Protein AF-A0A0C4FB88-F1 (afdb_monomer_lite)

Sequence (366 aa):
MEEELGPQARQLFNELREEIAALRNNQGHGQVPFIPNHAPRTRQERIMENFVRNPIQVHKQLNPRNPILAYEGTNFPIWEAAIDRTICHVLVRQTPFTDKLDNFDTLAVDEASTITSLIRNTVVDNLGDILDASKLTSPKEVFKLLQTKCSRSDRRRKIELLDELVELIKDESPSTDATLSVWAKLKSELAQLKITWDEALGILLQSHFKPPVGVEPMTFEFTISQQLNEREAPPFDDVSTTIQYAANKLRNKSGAAPPVLTASSVDPMAMELDRIQAMQSRGRYVPPQRRQIQPPCPQPNLSIDKATHFKGKGQSEALVSKYGNHCIYCGVNGHWYSDCIHFWKDVANKRIDPPDADFESKDSKY

Radius of gyration: 41.46 Å; chains: 1; bounding box: 128×107×97 Å

Structure (mmCIF, N/CA/C/O backbone):
data_AF-A0A0C4FB88-F1
#
_entry.id   AF-A0A0C4FB88-F1
#
loop_
_atom_site.group_PDB
_atom_site.id
_atom_site.type_symbol
_atom_site.label_atom_id
_atom_site.label_alt_id
_atom_site.label_comp_id
_atom_site.label_asym_id
_atom_site.label_entity_id
_atom_site.label_seq_id
_atom_site.pdbx_PDB_ins_code
_atom_site.Cartn_x
_atom_site.Cartn_y
_atom_site.Cartn_z
_atom_site.occupancy
_atom_site.B_iso_or_equiv
_atom_site.auth_seq_id
_atom_site.auth_comp_id
_atom_site.auth_asym_id
_atom_site.auth_atom_id
_atom_site.pdbx_PDB_model_num
ATOM 1 N N . MET A 1 1 ? 81.851 -38.291 -48.968 1.00 38.81 1 MET A N 1
ATOM 2 C CA . MET A 1 1 ? 81.344 -38.604 -50.317 1.00 38.81 1 MET A CA 1
ATOM 3 C C . MET A 1 1 ? 80.047 -37.834 -50.451 1.00 38.81 1 MET A C 1
ATOM 5 O O . MET A 1 1 ? 79.018 -38.292 -49.979 1.00 38.81 1 MET A O 1
ATOM 9 N N . GLU A 1 2 ? 80.151 -36.589 -50.910 1.00 48.22 2 GLU A N 1
ATOM 10 C CA . GLU A 1 2 ? 78.994 -35.773 -51.278 1.00 48.22 2 GLU A CA 1
ATOM 11 C C . GLU A 1 2 ? 78.500 -36.313 -52.619 1.00 48.22 2 GLU A C 1
ATOM 13 O O . GLU A 1 2 ? 79.079 -36.021 -53.662 1.00 48.22 2 GLU A O 1
ATOM 18 N N . GLU A 1 3 ? 77.508 -37.199 -52.578 1.00 53.03 3 GLU A N 1
ATOM 19 C CA . GLU A 1 3 ? 76.838 -37.672 -53.786 1.00 53.03 3 GLU A CA 1
ATOM 20 C C . GLU A 1 3 ? 75.962 -36.544 -54.334 1.00 53.03 3 GLU A C 1
ATOM 22 O O . GLU A 1 3 ? 75.074 -36.014 -53.659 1.00 53.03 3 GLU A O 1
ATOM 27 N N . GLU A 1 4 ? 76.277 -36.146 -55.563 1.00 55.75 4 GLU A N 1
ATOM 28 C CA . GLU A 1 4 ? 75.582 -35.137 -56.343 1.00 55.75 4 GLU A CA 1
ATOM 29 C C . GLU A 1 4 ? 74.085 -35.458 -56.429 1.00 55.75 4 GLU A C 1
ATOM 31 O O . GLU A 1 4 ? 73.649 -36.309 -57.204 1.00 55.75 4 GLU A O 1
ATOM 36 N N . LEU A 1 5 ? 73.259 -34.718 -55.680 1.00 57.19 5 LEU A N 1
ATOM 37 C CA . LEU A 1 5 ? 71.858 -34.560 -56.056 1.00 57.19 5 LEU A CA 1
ATOM 38 C C . LEU A 1 5 ? 71.833 -33.962 -57.466 1.00 57.19 5 LEU A C 1
ATOM 40 O O . LEU A 1 5 ? 72.145 -32.779 -57.642 1.00 57.19 5 LEU A O 1
ATOM 44 N N . GLY A 1 6 ? 71.470 -34.793 -58.445 1.00 69.94 6 GLY A N 1
ATOM 45 C CA . GLY A 1 6 ? 71.368 -34.408 -59.845 1.00 69.94 6 GLY A CA 1
ATOM 46 C C . GLY A 1 6 ? 70.499 -33.156 -60.036 1.00 69.94 6 GLY A C 1
ATOM 47 O O . GLY A 1 6 ? 69.599 -32.889 -59.230 1.00 69.94 6 GLY A O 1
ATOM 48 N N . PRO A 1 7 ? 70.740 -32.377 -61.104 1.00 67.81 7 PRO A N 1
ATOM 49 C CA . PRO A 1 7 ? 70.093 -31.080 -61.330 1.00 67.81 7 PRO A CA 1
ATOM 50 C C . PRO A 1 7 ? 68.561 -31.171 -61.291 1.00 67.81 7 PRO A C 1
ATOM 52 O O . PRO A 1 7 ? 67.899 -30.273 -60.780 1.00 67.81 7 PRO A O 1
ATOM 55 N N . GLN A 1 8 ? 68.012 -32.308 -61.719 1.00 69.00 8 GLN A N 1
ATOM 56 C CA . GLN A 1 8 ? 66.581 -32.591 -61.718 1.00 69.00 8 GLN A CA 1
ATOM 57 C C . GLN A 1 8 ? 65.990 -32.758 -60.306 1.00 69.00 8 GLN A C 1
ATOM 59 O O . GLN A 1 8 ? 64.886 -32.291 -60.041 1.00 69.00 8 GLN A O 1
ATOM 64 N N . ALA A 1 9 ? 66.739 -33.347 -59.367 1.00 70.56 9 ALA A N 1
ATOM 65 C CA . ALA A 1 9 ? 66.308 -33.473 -57.974 1.00 70.56 9 ALA A CA 1
ATOM 66 C C . ALA A 1 9 ? 66.306 -32.110 -57.265 1.00 70.56 9 ALA A C 1
ATOM 68 O O . ALA A 1 9 ? 65.396 -31.808 -56.498 1.00 70.56 9 ALA A O 1
ATOM 69 N N . ARG A 1 10 ? 67.289 -31.249 -57.563 1.00 71.75 10 ARG A N 1
ATOM 70 C CA . ARG A 1 10 ? 67.332 -29.874 -57.035 1.00 71.75 10 ARG A CA 1
ATOM 71 C C . ARG A 1 10 ? 66.184 -29.021 -57.571 1.00 71.75 10 ARG A C 1
ATOM 73 O O . ARG A 1 10 ? 65.627 -28.219 -56.828 1.00 71.75 10 ARG A O 1
ATOM 80 N N . GLN A 1 11 ? 65.817 -29.219 -58.833 1.00 76.19 11 GLN A N 1
ATOM 81 C CA . GLN A 1 11 ? 64.718 -28.502 -59.470 1.00 76.19 11 GLN A CA 1
ATOM 82 C C . GLN A 1 11 ? 63.360 -28.901 -58.876 1.00 76.19 11 GLN A C 1
ATOM 84 O O . GLN A 1 11 ? 62.600 -28.023 -58.482 1.00 76.19 11 GLN A O 1
ATOM 89 N N . LEU A 1 12 ? 63.131 -30.201 -58.660 1.00 78.31 12 LEU A N 1
ATOM 90 C CA . LEU A 1 12 ? 61.942 -30.709 -57.962 1.00 78.31 12 LEU A CA 1
ATOM 91 C C . LEU A 1 12 ? 61.830 -30.191 -56.522 1.00 78.31 12 LEU A C 1
ATOM 93 O O . LEU A 1 12 ? 60.743 -29.849 -56.065 1.00 78.31 12 LEU A O 1
ATOM 97 N N . PHE A 1 13 ? 62.949 -30.092 -55.798 1.00 77.25 13 PHE A N 1
ATOM 98 C CA . PHE A 1 13 ? 62.945 -29.525 -54.446 1.00 77.25 13 PHE A CA 1
ATOM 99 C C . PHE A 1 13 ? 62.605 -28.031 -54.428 1.00 77.25 13 PHE A C 1
ATOM 101 O O . PHE A 1 13 ? 61.965 -27.569 -53.483 1.00 77.25 13 PHE A O 1
ATOM 108 N N . ASN A 1 14 ? 63.018 -27.279 -55.449 1.00 77.12 14 ASN A N 1
ATOM 109 C CA . ASN A 1 14 ? 62.691 -25.860 -55.562 1.00 77.12 14 ASN A CA 1
ATOM 110 C C . ASN A 1 14 ? 61.221 -25.654 -55.947 1.00 77.12 14 ASN A C 1
ATOM 112 O O . ASN A 1 14 ? 60.556 -24.848 -55.301 1.00 77.12 14 ASN A O 1
ATOM 116 N N . GLU A 1 15 ? 60.691 -26.438 -56.891 1.00 81.19 15 GLU A N 1
ATOM 117 C CA . GLU A 1 15 ? 59.265 -26.420 -57.254 1.00 81.19 15 GLU A CA 1
ATOM 118 C C . GLU A 1 15 ? 58.375 -26.784 -56.061 1.00 81.19 15 GLU A C 1
ATOM 120 O O . GLU A 1 15 ? 57.435 -26.057 -55.752 1.00 81.19 15 GLU A O 1
ATOM 125 N N . LEU A 1 16 ? 58.728 -27.828 -55.301 1.00 80.31 16 LEU A N 1
ATOM 126 C CA . LEU A 1 16 ? 57.993 -28.207 -54.090 1.00 80.31 16 LEU A CA 1
ATOM 127 C C . LEU A 1 16 ? 58.012 -27.087 -53.036 1.00 80.31 16 LEU A C 1
ATOM 129 O O . LEU A 1 16 ? 57.036 -26.866 -52.319 1.00 80.31 16 LEU A O 1
ATOM 133 N N . ARG A 1 17 ? 59.127 -26.359 -52.921 1.00 79.69 17 ARG A N 1
ATOM 134 C CA . ARG A 1 17 ? 59.270 -25.261 -51.959 1.00 79.69 17 ARG A CA 1
ATOM 135 C C . ARG A 1 17 ? 58.471 -24.027 -52.378 1.00 79.69 17 ARG A C 1
ATOM 137 O O . ARG A 1 17 ? 57.896 -23.369 -51.510 1.00 79.69 17 ARG A O 1
ATOM 144 N N . GLU A 1 18 ? 58.407 -23.740 -53.675 1.00 80.12 18 GLU A N 1
ATOM 145 C CA . GLU A 1 18 ? 57.553 -22.692 -54.242 1.00 80.12 18 GLU A CA 1
ATOM 146 C C . GLU A 1 18 ? 56.069 -23.050 -54.125 1.00 80.12 18 GLU A C 1
ATOM 148 O O . GLU A 1 18 ? 55.270 -22.198 -53.738 1.00 80.12 18 GLU A O 1
ATOM 153 N N . GLU A 1 19 ? 55.698 -24.313 -54.331 1.00 77.00 19 GLU A N 1
ATOM 154 C CA . GLU A 1 19 ? 54.324 -24.793 -54.170 1.00 77.00 19 GLU A CA 1
ATOM 155 C C . GLU A 1 19 ? 53.873 -24.732 -52.701 1.00 77.00 19 GLU A C 1
ATOM 157 O O . GLU A 1 19 ? 52.786 -24.236 -52.403 1.00 77.00 19 GLU A O 1
ATOM 162 N N . ILE A 1 20 ? 54.734 -25.111 -51.747 1.00 73.38 20 ILE A N 1
ATOM 163 C CA . ILE A 1 20 ? 54.467 -24.946 -50.305 1.00 73.38 20 ILE A CA 1
ATOM 164 C C . ILE A 1 20 ? 54.350 -23.460 -49.925 1.00 73.38 20 ILE A C 1
ATOM 166 O O . ILE A 1 20 ? 53.513 -23.101 -49.089 1.00 73.38 20 ILE A O 1
ATOM 170 N N . ALA A 1 21 ? 55.156 -22.578 -50.526 1.00 74.25 21 ALA A N 1
ATOM 171 C CA . ALA A 1 21 ? 55.060 -21.135 -50.305 1.00 74.25 21 ALA A CA 1
ATOM 172 C C . ALA A 1 21 ? 53.761 -20.549 -50.890 1.00 74.25 21 ALA A C 1
ATOM 174 O O . ALA A 1 21 ? 53.102 -19.747 -50.225 1.00 74.25 21 ALA A O 1
ATOM 175 N N . ALA A 1 22 ? 53.345 -21.000 -52.076 1.00 73.12 22 ALA A N 1
ATOM 176 C CA . ALA A 1 22 ? 52.086 -20.619 -52.711 1.00 73.12 22 ALA A CA 1
ATOM 177 C C . ALA A 1 22 ? 50.869 -21.128 -51.920 1.00 73.12 22 ALA A C 1
ATOM 179 O O . ALA A 1 22 ? 49.916 -20.379 -51.703 1.00 73.12 22 ALA A O 1
ATOM 180 N N . LEU A 1 23 ? 50.923 -22.358 -51.400 1.00 67.75 23 LEU A N 1
ATOM 181 C CA . LEU A 1 23 ? 49.889 -22.921 -50.528 1.00 67.75 23 LEU A CA 1
ATOM 182 C C . LEU A 1 23 ? 49.797 -22.172 -49.191 1.00 67.75 23 LEU A C 1
ATOM 184 O O . LEU A 1 23 ? 48.690 -21.913 -48.722 1.00 67.75 23 LEU A O 1
ATOM 188 N N . ARG A 1 24 ? 50.924 -21.745 -48.603 1.00 66.19 24 ARG A N 1
ATOM 189 C CA . ARG A 1 24 ? 50.927 -20.881 -47.407 1.00 66.19 24 ARG A CA 1
ATOM 190 C C . ARG A 1 24 ? 50.355 -19.487 -47.680 1.00 66.19 24 ARG A C 1
ATOM 192 O O . ARG A 1 24 ? 49.591 -18.990 -46.856 1.00 66.19 24 ARG A O 1
ATOM 199 N N . ASN A 1 25 ? 50.662 -18.876 -48.827 1.00 63.31 25 ASN A N 1
ATOM 200 C CA . ASN A 1 25 ? 50.096 -17.575 -49.210 1.00 63.31 25 ASN A CA 1
ATOM 201 C C . ASN A 1 25 ? 48.593 -17.650 -49.535 1.00 63.31 25 ASN A C 1
ATOM 203 O O . ASN A 1 25 ? 47.850 -16.716 -49.225 1.00 63.31 25 ASN A O 1
ATOM 207 N N . ASN A 1 26 ? 48.125 -18.773 -50.089 1.00 60.16 26 ASN A N 1
ATOM 208 C CA . ASN A 1 26 ? 46.702 -19.023 -50.331 1.00 60.16 26 ASN A CA 1
ATOM 209 C C . ASN A 1 26 ? 45.939 -19.398 -49.047 1.00 60.16 26 ASN A C 1
ATOM 211 O O . ASN A 1 26 ? 44.779 -19.017 -48.905 1.00 60.16 26 ASN A O 1
ATOM 215 N N . GLN A 1 27 ? 46.580 -20.046 -48.064 1.00 57.59 27 GLN A N 1
ATOM 216 C CA . GLN A 1 27 ? 45.999 -20.237 -46.724 1.00 57.59 27 GLN A CA 1
ATOM 217 C C . GLN A 1 27 ? 45.891 -18.927 -45.918 1.00 57.59 27 GLN A C 1
ATOM 219 O O . GLN A 1 27 ? 45.055 -18.844 -45.023 1.00 57.59 27 GLN A O 1
ATOM 224 N N . GLY A 1 28 ? 46.661 -17.887 -46.264 1.00 52.81 28 GLY A N 1
ATOM 225 C CA . GLY A 1 28 ? 46.530 -16.536 -45.698 1.00 52.81 28 GLY A CA 1
ATOM 226 C C . GLY A 1 28 ? 45.342 -15.717 -46.231 1.00 52.81 28 GLY A C 1
ATOM 227 O O . GLY A 1 28 ? 45.046 -14.664 -45.675 1.00 52.81 28 GLY A O 1
ATOM 228 N N . HIS A 1 29 ? 44.654 -16.196 -47.277 1.00 52.25 29 HIS A N 1
ATOM 229 C CA . HIS A 1 29 ? 43.473 -15.554 -47.878 1.00 52.25 29 HIS A CA 1
ATOM 230 C C . HIS A 1 29 ? 42.168 -16.328 -47.650 1.00 52.25 29 HIS A C 1
ATOM 232 O O . HIS A 1 29 ? 41.116 -15.937 -48.160 1.00 52.25 29 HIS A O 1
ATOM 238 N N . GLY A 1 30 ? 42.195 -17.393 -46.843 1.00 50.31 30 GLY A N 1
ATOM 239 C CA . GLY A 1 30 ? 40.972 -17.873 -46.218 1.00 50.31 30 GLY A CA 1
ATOM 240 C C . GLY A 1 30 ? 40.442 -16.742 -45.352 1.00 50.31 30 GLY A C 1
ATOM 241 O O . GLY A 1 30 ? 41.124 -16.339 -44.412 1.00 50.31 30 GLY A O 1
ATOM 242 N N . GLN A 1 31 ? 39.275 -16.194 -45.702 1.00 51.34 31 GLN A N 1
ATOM 243 C CA . GLN A 1 31 ? 38.528 -15.285 -44.841 1.00 51.34 31 GLN A CA 1
ATOM 244 C C . GLN A 1 31 ? 38.593 -15.850 -43.425 1.00 51.34 31 GLN A C 1
ATOM 246 O O . GLN A 1 31 ? 37.990 -16.886 -43.143 1.00 51.34 31 GLN A O 1
ATOM 251 N N . VAL A 1 32 ? 39.359 -15.197 -42.548 1.00 50.44 32 VAL A N 1
ATOM 252 C CA . VAL A 1 32 ? 39.199 -15.394 -41.114 1.00 50.44 32 VAL A CA 1
ATOM 253 C C . VAL A 1 32 ? 37.710 -15.152 -40.907 1.00 50.44 32 VAL A C 1
ATOM 255 O O . VAL A 1 32 ? 37.248 -14.065 -41.278 1.00 50.44 32 VAL A O 1
ATOM 258 N N . PRO A 1 33 ? 36.921 -16.138 -40.434 1.00 48.16 33 PRO A N 1
ATOM 259 C CA . PRO A 1 33 ? 35.554 -15.853 -40.058 1.00 48.16 33 PRO A CA 1
ATOM 260 C C . PRO A 1 33 ? 35.652 -14.638 -39.158 1.00 48.16 33 PRO A C 1
ATOM 262 O O . PRO A 1 33 ? 36.454 -14.637 -38.222 1.00 48.16 33 PRO A O 1
ATOM 265 N N . PHE A 1 34 ? 34.931 -13.575 -39.495 1.00 43.53 34 PHE A N 1
ATOM 266 C CA . PHE A 1 34 ? 34.768 -12.451 -38.597 1.00 43.53 34 PHE A CA 1
ATOM 267 C C . PHE A 1 34 ? 34.053 -13.042 -37.381 1.00 43.53 34 PHE A C 1
ATOM 269 O O . PHE A 1 34 ? 32.831 -13.104 -37.346 1.00 43.53 34 PHE A O 1
ATOM 276 N N . ILE A 1 35 ? 34.805 -13.618 -36.442 1.00 48.12 35 ILE A N 1
ATOM 277 C CA . ILE A 1 35 ? 34.307 -13.978 -35.130 1.00 48.12 35 ILE A CA 1
ATOM 278 C C . ILE A 1 35 ? 34.078 -12.599 -34.534 1.00 48.12 35 ILE A C 1
ATOM 280 O O . ILE A 1 35 ? 35.065 -11.888 -34.307 1.00 48.12 35 ILE A O 1
ATOM 284 N N . PRO A 1 36 ? 32.820 -12.146 -34.367 1.00 50.06 36 PRO A N 1
ATOM 285 C CA . PRO A 1 36 ? 32.594 -10.932 -33.616 1.00 50.06 36 PRO A CA 1
ATOM 286 C C . PRO A 1 36 ? 33.299 -11.182 -32.295 1.00 50.06 36 PRO A C 1
ATOM 288 O O . PRO A 1 36 ? 33.075 -12.217 -31.663 1.00 50.06 36 PRO A O 1
ATOM 291 N N . ASN A 1 37 ? 34.225 -10.298 -31.940 1.00 47.88 37 ASN A N 1
ATOM 292 C CA . ASN A 1 37 ? 34.933 -10.374 -30.679 1.00 47.88 37 ASN A CA 1
ATOM 293 C C . ASN A 1 37 ? 33.871 -10.114 -29.601 1.00 47.88 37 ASN A C 1
ATOM 295 O O . ASN A 1 37 ? 33.656 -8.983 -29.173 1.00 47.88 37 ASN A O 1
ATOM 299 N N . HIS A 1 38 ? 33.095 -11.142 -29.255 1.00 57.34 38 HIS A N 1
ATOM 300 C CA . HIS A 1 38 ? 32.150 -11.093 -28.165 1.00 57.34 38 HIS A CA 1
ATOM 301 C C . HIS A 1 38 ? 33.026 -11.023 -26.931 1.00 57.34 38 HIS A C 1
ATOM 303 O O . HIS A 1 38 ? 33.552 -12.040 -26.474 1.00 57.34 38 HIS A O 1
ATOM 309 N N . ALA A 1 39 ? 33.231 -9.800 -26.436 1.00 64.94 39 ALA A N 1
ATOM 310 C CA . ALA A 1 39 ? 33.756 -9.597 -25.102 1.00 64.94 39 ALA A CA 1
ATOM 311 C C . ALA A 1 39 ? 33.033 -10.595 -24.180 1.00 64.94 39 ALA A C 1
ATOM 313 O O . ALA A 1 39 ? 31.803 -10.709 -24.263 1.00 64.94 39 ALA A O 1
ATOM 314 N N . PRO A 1 40 ? 33.766 -11.401 -23.392 1.00 71.38 40 PRO A N 1
ATOM 315 C CA . PRO A 1 40 ? 33.142 -12.412 -22.560 1.00 71.38 40 PRO A CA 1
ATOM 316 C C . PRO A 1 40 ? 32.136 -11.715 -21.653 1.00 71.38 40 PRO A C 1
ATOM 318 O O . PRO A 1 40 ? 32.520 -10.872 -20.842 1.00 71.38 40 PRO A O 1
ATOM 321 N N . ARG A 1 41 ? 30.851 -12.057 -21.827 1.00 74.38 41 ARG A N 1
ATOM 322 C CA . ARG A 1 41 ? 29.761 -11.392 -21.113 1.00 74.38 41 ARG A CA 1
ATOM 323 C C . ARG A 1 41 ? 30.050 -11.358 -19.628 1.00 74.38 41 ARG A C 1
ATOM 325 O O . ARG A 1 41 ? 30.356 -12.410 -19.037 1.00 74.38 41 ARG A O 1
ATOM 332 N N . THR A 1 42 ? 29.910 -10.174 -19.046 1.00 85.19 42 THR A N 1
ATOM 333 C CA . THR A 1 42 ? 30.094 -9.985 -17.611 1.00 85.19 42 THR A CA 1
ATOM 334 C C . THR A 1 42 ? 29.077 -10.830 -16.843 1.00 85.19 42 THR A C 1
ATOM 336 O O . THR A 1 42 ? 28.020 -11.216 -17.352 1.00 85.19 42 THR A O 1
ATOM 339 N N . ARG A 1 43 ? 29.385 -11.162 -15.584 1.00 84.12 43 ARG A N 1
ATOM 340 C CA . ARG A 1 43 ? 28.442 -11.899 -14.724 1.00 84.12 43 ARG A CA 1
ATOM 341 C C . ARG A 1 43 ? 27.101 -11.163 -14.611 1.00 84.12 43 ARG A C 1
ATOM 343 O O . ARG A 1 43 ? 26.065 -11.817 -14.587 1.00 84.12 43 ARG A O 1
ATOM 350 N N . GLN A 1 44 ? 27.136 -9.831 -14.567 1.00 85.31 44 GLN A N 1
ATOM 351 C CA . GLN A 1 44 ? 25.950 -8.983 -14.504 1.00 85.31 44 GLN A CA 1
ATOM 352 C C . GLN A 1 44 ? 25.097 -9.102 -15.769 1.00 85.31 44 GLN A C 1
ATOM 354 O O . GLN A 1 44 ? 23.904 -9.356 -15.655 1.00 85.31 44 GLN A O 1
ATOM 359 N N . GLU A 1 45 ? 25.701 -9.015 -16.956 1.00 86.50 45 GLU A N 1
ATOM 360 C CA . GLU A 1 45 ? 24.980 -9.181 -18.228 1.00 86.50 45 GLU A CA 1
ATOM 361 C C . GLU A 1 45 ? 24.250 -10.523 -18.303 1.00 86.50 45 GLU A C 1
ATOM 363 O O . GLU A 1 45 ? 23.108 -10.575 -18.745 1.00 86.50 45 GLU A O 1
ATOM 368 N N . ARG A 1 46 ? 24.864 -11.606 -17.807 1.00 86.88 46 ARG A N 1
ATOM 369 C CA . ARG A 1 46 ? 24.214 -12.928 -17.765 1.00 86.88 46 ARG A CA 1
ATOM 370 C C . ARG A 1 46 ? 23.037 -12.975 -16.792 1.00 86.88 46 ARG A C 1
ATOM 372 O O . ARG A 1 46 ? 22.039 -13.631 -17.075 1.00 86.88 46 ARG A O 1
ATOM 379 N N . ILE A 1 47 ? 23.158 -12.323 -15.635 1.00 88.31 47 ILE A N 1
ATOM 380 C CA . ILE A 1 47 ? 22.067 -12.238 -14.652 1.00 88.31 47 ILE A CA 1
ATOM 381 C C . ILE A 1 47 ? 20.905 -11.435 -15.238 1.00 88.31 47 ILE A C 1
ATOM 383 O O . ILE A 1 47 ? 19.765 -11.890 -15.164 1.00 88.31 47 ILE A O 1
ATOM 387 N N . MET A 1 48 ? 21.196 -10.290 -15.860 1.00 90.31 48 MET A N 1
ATOM 388 C CA . MET A 1 48 ? 20.183 -9.448 -16.489 1.00 90.31 48 MET A CA 1
ATOM 389 C C . MET A 1 48 ? 19.498 -10.165 -17.654 1.00 90.31 48 MET A C 1
ATOM 391 O O . MET A 1 48 ? 18.277 -10.205 -17.715 1.00 90.31 48 MET A O 1
ATOM 395 N N . GLU A 1 49 ? 20.253 -10.820 -18.534 1.00 90.75 49 GLU A N 1
ATOM 396 C CA . GLU A 1 49 ? 19.686 -11.588 -19.646 1.00 90.75 49 GLU A CA 1
ATOM 397 C C . GLU A 1 49 ? 18.757 -12.710 -19.160 1.00 90.75 49 GLU A C 1
ATOM 399 O O . GLU A 1 49 ? 17.665 -12.900 -19.699 1.00 90.75 49 GLU A O 1
ATOM 404 N N . ASN A 1 50 ? 19.147 -13.426 -18.100 1.00 90.50 50 ASN A N 1
ATOM 405 C CA . ASN A 1 50 ? 18.282 -14.427 -17.476 1.00 90.50 50 ASN A CA 1
ATOM 406 C C . ASN A 1 50 ? 17.016 -13.799 -16.881 1.00 90.50 50 ASN A C 1
ATOM 408 O O . ASN A 1 50 ? 15.940 -14.390 -16.983 1.00 90.50 50 ASN A O 1
ATOM 412 N N . PHE A 1 51 ? 17.136 -12.617 -16.276 1.00 93.81 51 PHE A N 1
ATOM 413 C CA . PHE A 1 51 ? 16.010 -11.886 -15.707 1.00 93.81 51 PHE A CA 1
ATOM 414 C C . PHE A 1 51 ? 15.031 -11.406 -16.780 1.00 93.81 51 PHE A C 1
ATOM 416 O O . PHE A 1 51 ? 13.841 -11.675 -16.656 1.00 93.81 51 PHE A O 1
ATOM 423 N N . VAL A 1 52 ? 15.519 -10.793 -17.859 1.00 92.81 52 VAL A N 1
ATOM 424 C CA . VAL A 1 52 ? 14.698 -10.374 -19.008 1.00 92.81 52 VAL A CA 1
ATOM 425 C C . VAL A 1 52 ? 13.998 -11.576 -19.645 1.00 92.81 52 VAL A C 1
ATOM 427 O O . VAL A 1 52 ? 12.830 -11.497 -20.017 1.00 92.81 52 VAL A O 1
ATOM 430 N N . ARG A 1 53 ? 14.677 -12.727 -19.727 1.00 92.06 53 ARG A N 1
ATOM 431 C CA . ARG A 1 53 ? 14.101 -13.946 -20.308 1.00 92.06 53 ARG A CA 1
ATOM 432 C C . ARG A 1 53 ? 13.046 -14.605 -19.417 1.00 92.06 53 ARG A C 1
ATOM 434 O O . ARG A 1 53 ? 12.064 -15.129 -19.940 1.00 92.06 53 ARG A O 1
ATOM 441 N N . ASN A 1 54 ? 13.267 -14.665 -18.104 1.00 93.31 54 ASN A N 1
ATOM 442 C CA . ASN A 1 54 ? 12.341 -15.298 -17.164 1.00 93.31 54 ASN A CA 1
ATOM 443 C C . ASN A 1 54 ? 12.363 -14.610 -15.785 1.00 93.31 54 ASN A C 1
ATOM 445 O O . ASN A 1 54 ? 12.969 -15.125 -14.833 1.00 93.31 54 ASN A O 1
ATOM 449 N N . PRO A 1 55 ? 11.665 -13.470 -15.639 1.00 94.62 55 PRO A N 1
ATOM 450 C CA . PRO A 1 55 ? 11.748 -12.665 -14.423 1.00 94.62 55 PRO A CA 1
ATOM 451 C C . PRO A 1 55 ? 11.179 -13.384 -13.198 1.00 94.62 55 PRO A C 1
ATOM 453 O O . PRO A 1 55 ? 11.714 -13.262 -12.097 1.00 94.62 55 PRO A O 1
ATOM 456 N N . ILE A 1 56 ? 10.134 -14.196 -13.385 1.00 95.38 56 ILE A N 1
ATOM 457 C CA . ILE A 1 56 ? 9.477 -14.927 -12.295 1.00 95.38 56 ILE A CA 1
ATOM 458 C C . ILE A 1 56 ? 10.361 -16.041 -11.746 1.00 95.38 56 ILE A C 1
ATOM 460 O O . ILE A 1 56 ? 10.391 -16.266 -10.536 1.00 95.38 56 ILE A O 1
ATOM 464 N N . GLN A 1 57 ? 11.107 -16.734 -12.605 1.00 94.56 57 GLN A N 1
ATOM 465 C CA . GLN A 1 57 ? 12.039 -17.759 -12.147 1.00 94.56 57 GLN A CA 1
ATOM 466 C C . GLN A 1 57 ? 13.162 -17.151 -11.303 1.00 94.56 57 GLN A C 1
ATOM 468 O O . GLN A 1 57 ? 13.450 -17.669 -10.224 1.00 94.56 57 GLN A O 1
ATOM 473 N N . VAL A 1 58 ? 13.758 -16.044 -11.758 1.00 94.56 58 VAL A N 1
ATOM 474 C CA . VAL A 1 58 ? 14.794 -15.329 -10.996 1.00 94.56 58 VAL A CA 1
ATOM 475 C C . VAL A 1 58 ? 14.232 -14.834 -9.662 1.00 94.56 58 VAL A C 1
ATOM 477 O O . VAL A 1 58 ? 14.842 -15.054 -8.616 1.00 94.56 58 VAL A O 1
ATOM 480 N N . HIS A 1 59 ? 13.030 -14.254 -9.670 1.00 96.25 59 HIS A N 1
ATOM 481 C CA . HIS A 1 59 ? 12.353 -13.818 -8.451 1.00 96.25 59 HIS A CA 1
ATOM 482 C C . HIS A 1 59 ? 12.156 -14.963 -7.448 1.00 96.25 59 HIS A C 1
ATOM 484 O O . HIS A 1 59 ? 12.516 -14.817 -6.281 1.00 96.25 59 HIS A O 1
ATOM 490 N N . LYS A 1 60 ? 11.654 -16.122 -7.891 1.00 95.19 60 LYS A N 1
ATOM 491 C CA . LYS A 1 60 ? 11.443 -17.306 -7.037 1.00 95.19 60 LYS A CA 1
ATOM 492 C C . LYS A 1 60 ? 12.741 -17.866 -6.458 1.00 95.19 60 LYS A C 1
ATOM 494 O O . LYS A 1 60 ? 12.753 -18.308 -5.313 1.00 95.19 60 LYS A O 1
ATOM 499 N N . GLN A 1 61 ? 13.833 -17.834 -7.223 1.00 94.38 61 GLN A N 1
ATOM 500 C CA . GLN A 1 61 ? 15.149 -18.275 -6.745 1.00 94.38 61 GLN A CA 1
ATOM 501 C C . GLN A 1 61 ? 15.676 -17.387 -5.614 1.00 94.38 61 GLN A C 1
ATOM 503 O O . GLN A 1 61 ? 16.243 -17.893 -4.648 1.00 94.38 61 GLN A O 1
ATOM 508 N N . LEU A 1 62 ? 15.471 -16.073 -5.719 1.00 94.44 62 LEU A N 1
ATOM 509 C CA . LEU A 1 62 ? 15.899 -15.108 -4.702 1.00 94.44 62 LEU A CA 1
ATOM 510 C C . LEU A 1 62 ? 14.928 -15.022 -3.518 1.00 94.44 62 LEU A C 1
ATOM 512 O O . LEU A 1 62 ? 15.317 -14.608 -2.426 1.00 94.44 62 LEU A O 1
ATOM 516 N N . ASN A 1 63 ? 13.670 -15.413 -3.723 1.00 96.06 63 ASN A N 1
ATOM 517 C CA . ASN A 1 63 ? 12.594 -15.301 -2.747 1.00 96.06 63 ASN A CA 1
ATOM 518 C C . ASN A 1 63 ? 11.870 -16.646 -2.595 1.00 96.06 63 ASN A C 1
ATOM 520 O O . ASN A 1 63 ? 10.788 -16.823 -3.156 1.00 96.06 63 ASN A O 1
ATOM 524 N N . PRO A 1 64 ? 12.399 -17.585 -1.786 1.00 92.62 64 PRO A N 1
ATOM 525 C CA . PRO A 1 64 ? 11.811 -18.920 -1.637 1.00 92.62 64 PRO A CA 1
ATOM 526 C C . PRO A 1 64 ? 10.367 -18.916 -1.120 1.00 92.62 64 PRO A C 1
ATOM 528 O O . PRO A 1 64 ? 9.592 -19.814 -1.429 1.00 92.62 64 PRO A O 1
ATOM 531 N N . ARG A 1 65 ? 9.991 -17.889 -0.343 1.00 91.00 65 ARG A N 1
ATOM 532 C CA . ARG A 1 65 ? 8.616 -17.698 0.147 1.00 91.00 65 ARG A CA 1
ATOM 533 C C . ARG A 1 65 ? 7.636 -17.259 -0.944 1.00 91.00 65 ARG A C 1
ATOM 535 O O . ARG A 1 65 ? 6.439 -17.355 -0.714 1.00 91.00 65 ARG A O 1
ATOM 542 N N . ASN A 1 66 ? 8.143 -16.771 -2.080 1.00 92.00 66 ASN A N 1
ATOM 543 C CA . ASN A 1 66 ? 7.389 -16.329 -3.253 1.00 92.00 66 ASN A CA 1
ATOM 544 C C . ASN A 1 66 ? 6.098 -15.562 -2.895 1.00 92.00 66 ASN A C 1
ATOM 546 O O . ASN A 1 66 ? 5.000 -16.049 -3.183 1.00 92.00 66 ASN A O 1
ATOM 550 N N . PRO A 1 67 ? 6.210 -14.412 -2.202 1.00 93.38 67 PRO A N 1
ATOM 551 C CA . PRO A 1 67 ? 5.036 -13.677 -1.757 1.00 93.38 67 PRO A CA 1
ATOM 552 C C . PRO A 1 67 ? 4.234 -13.174 -2.961 1.00 93.38 67 PRO A C 1
ATOM 554 O O . PRO A 1 67 ? 4.786 -12.559 -3.869 1.00 93.38 67 PRO A O 1
ATOM 557 N N . ILE A 1 68 ? 2.925 -13.416 -2.937 1.00 95.25 68 ILE A N 1
ATOM 558 C CA . ILE A 1 68 ? 1.959 -12.837 -3.875 1.00 95.25 68 ILE A CA 1
ATOM 559 C C . ILE A 1 68 ? 1.191 -11.763 -3.111 1.00 95.25 68 ILE A C 1
ATOM 561 O O . ILE A 1 68 ? 0.649 -12.052 -2.043 1.00 95.25 68 ILE A O 1
ATOM 565 N N . LEU A 1 69 ? 1.165 -10.533 -3.618 1.00 92.81 69 LEU A N 1
ATOM 566 C CA . LEU A 1 69 ? 0.495 -9.413 -2.964 1.00 92.81 69 LEU A CA 1
ATOM 567 C C . LEU A 1 69 ? -1.007 -9.676 -2.863 1.00 92.81 69 LEU A C 1
ATOM 569 O O . LEU A 1 69 ? -1.683 -9.843 -3.880 1.00 92.81 69 LEU A O 1
ATOM 573 N N . ALA A 1 70 ? -1.519 -9.696 -1.636 1.00 87.00 70 ALA A N 1
ATOM 574 C CA . ALA A 1 70 ? -2.939 -9.840 -1.368 1.00 87.00 70 ALA A CA 1
ATOM 575 C C . ALA A 1 70 ? -3.683 -8.529 -1.654 1.00 87.00 70 ALA A C 1
ATOM 577 O O . ALA A 1 70 ? -3.149 -7.445 -1.431 1.00 87.00 70 ALA A O 1
ATOM 578 N N . TYR A 1 71 ? -4.948 -8.631 -2.072 1.00 81.38 71 TYR A N 1
ATOM 579 C CA . TYR A 1 71 ? -5.799 -7.468 -2.358 1.00 81.38 71 TYR A CA 1
ATOM 580 C C . TYR A 1 71 ? -5.914 -6.501 -1.170 1.00 81.38 71 TYR A C 1
ATOM 582 O O . TYR A 1 71 ? -5.888 -5.286 -1.343 1.00 81.38 71 TYR A O 1
ATOM 590 N N . GLU A 1 72 ? -5.988 -7.040 0.048 1.00 69.62 72 GLU A N 1
ATOM 591 C CA . GLU A 1 72 ? -6.102 -6.240 1.270 1.00 69.62 72 GLU A CA 1
ATOM 592 C C . GLU A 1 72 ? -4.783 -5.564 1.690 1.00 69.62 72 GLU A C 1
ATOM 594 O O . GLU A 1 72 ? -4.785 -4.752 2.615 1.00 69.62 72 GLU A O 1
ATOM 599 N N . GLY A 1 73 ? -3.664 -5.903 1.038 1.00 79.44 73 GLY A N 1
ATOM 600 C CA . GLY A 1 73 ? -2.344 -5.319 1.269 1.00 79.44 73 GLY A CA 1
ATOM 601 C C . GLY A 1 73 ? -1.613 -5.802 2.523 1.00 79.44 73 GLY A C 1
ATOM 602 O O . GLY A 1 73 ? -0.492 -5.374 2.752 1.00 79.44 73 GLY A O 1
ATOM 603 N N . THR A 1 74 ? -2.184 -6.688 3.345 1.00 79.31 74 THR A N 1
ATOM 604 C CA . THR A 1 74 ? -1.614 -7.099 4.652 1.00 79.31 74 THR A CA 1
ATOM 605 C C . THR A 1 74 ? -0.176 -7.621 4.581 1.00 79.31 74 THR A C 1
ATOM 607 O O . THR A 1 74 ? 0.579 -7.508 5.543 1.00 79.31 74 THR A O 1
ATOM 610 N N . ASN A 1 75 ? 0.226 -8.172 3.436 1.00 86.69 75 ASN A N 1
ATOM 611 C CA . ASN A 1 75 ? 1.576 -8.654 3.177 1.00 86.69 75 ASN A CA 1
ATOM 612 C C . ASN A 1 75 ? 2.420 -7.711 2.301 1.00 86.69 75 ASN A C 1
ATOM 614 O O . ASN A 1 75 ? 3.472 -8.137 1.820 1.00 86.69 75 ASN A O 1
ATOM 618 N N . PHE A 1 76 ? 1.998 -6.459 2.100 1.00 88.62 76 PHE A N 1
ATOM 619 C CA . PHE A 1 76 ? 2.685 -5.486 1.251 1.00 88.62 76 PHE A CA 1
ATOM 620 C C . PHE A 1 76 ? 4.163 -5.307 1.628 1.00 88.62 76 PHE A C 1
ATOM 622 O O . PHE A 1 76 ? 4.980 -5.469 0.727 1.00 88.62 76 PHE A O 1
ATOM 629 N N . PRO A 1 77 ? 4.564 -5.137 2.908 1.00 87.69 77 PRO A N 1
ATOM 630 C CA . PRO A 1 77 ? 5.985 -5.002 3.252 1.00 87.69 77 PRO A CA 1
ATOM 631 C C . PRO A 1 77 ? 6.819 -6.243 2.895 1.00 87.69 77 PRO A C 1
ATOM 633 O O . PRO A 1 77 ? 7.968 -6.148 2.466 1.00 87.69 77 PRO A O 1
ATOM 636 N N . ILE A 1 78 ? 6.237 -7.438 3.048 1.00 90.88 78 ILE A N 1
ATOM 637 C CA . ILE A 1 78 ? 6.904 -8.708 2.719 1.00 90.88 78 ILE A CA 1
ATOM 638 C C . ILE A 1 78 ? 7.056 -8.848 1.201 1.00 90.88 78 ILE A C 1
ATOM 640 O O . ILE A 1 78 ? 8.091 -9.316 0.720 1.00 90.88 78 ILE A O 1
ATOM 644 N N . TRP A 1 79 ? 6.019 -8.467 0.457 1.00 95.19 79 TRP A N 1
ATOM 645 C CA . TRP A 1 79 ? 6.005 -8.483 -0.999 1.00 95.19 79 TRP A CA 1
ATOM 646 C C . TRP A 1 79 ? 6.966 -7.441 -1.590 1.00 95.19 79 TRP A C 1
ATOM 648 O O . TRP A 1 79 ? 7.807 -7.796 -2.415 1.00 95.19 79 TRP A O 1
ATOM 658 N N . GLU A 1 80 ? 6.923 -6.198 -1.109 1.00 94.38 80 GLU A N 1
ATOM 659 C CA . GLU A 1 80 ? 7.818 -5.114 -1.518 1.00 94.38 80 GLU A CA 1
ATOM 660 C C . GLU A 1 80 ? 9.279 -5.508 -1.303 1.00 94.38 80 GLU A C 1
ATOM 662 O O . GLU A 1 80 ? 10.071 -5.450 -2.241 1.00 94.38 80 GLU A O 1
ATOM 667 N N . ALA A 1 81 ? 9.627 -6.024 -0.121 1.00 94.00 81 ALA A N 1
ATOM 668 C CA . ALA A 1 81 ? 10.986 -6.474 0.169 1.00 94.00 81 ALA A CA 1
ATOM 669 C C . ALA A 1 81 ? 11.463 -7.607 -0.763 1.00 94.00 81 ALA A C 1
ATOM 671 O O . ALA A 1 81 ? 12.663 -7.758 -1.003 1.00 94.00 81 ALA A O 1
ATOM 672 N N . ALA A 1 82 ? 10.552 -8.436 -1.283 1.00 96.81 82 ALA A N 1
ATOM 673 C CA . ALA A 1 82 ? 10.892 -9.480 -2.247 1.00 96.81 82 ALA A CA 1
ATOM 674 C C . ALA A 1 82 ? 11.123 -8.919 -3.659 1.00 96.81 82 ALA A C 1
ATOM 676 O O . ALA A 1 82 ? 12.044 -9.362 -4.361 1.00 96.81 82 ALA A O 1
ATOM 677 N N . ILE A 1 83 ? 10.316 -7.939 -4.073 1.00 96.62 83 ILE A N 1
ATOM 678 C CA . ILE A 1 83 ? 10.523 -7.189 -5.317 1.00 96.62 83 ILE A CA 1
ATOM 679 C C . ILE A 1 83 ? 11.851 -6.437 -5.249 1.00 96.62 83 ILE A C 1
ATOM 681 O O . ILE A 1 83 ? 12.698 -6.633 -6.121 1.00 96.62 83 ILE A O 1
ATOM 685 N N . ASP A 1 84 ? 12.080 -5.688 -4.173 1.00 96.25 84 ASP A N 1
ATOM 686 C CA . ASP A 1 84 ? 13.304 -4.933 -3.929 1.00 96.25 84 ASP A CA 1
ATOM 687 C C . ASP A 1 84 ? 14.549 -5.822 -4.002 1.00 96.25 84 ASP A C 1
ATOM 689 O O . ASP A 1 84 ? 15.451 -5.570 -4.799 1.00 96.25 84 ASP A O 1
ATOM 693 N N . ARG A 1 85 ? 14.552 -6.953 -3.282 1.00 96.12 85 ARG A N 1
ATOM 694 C CA . ARG A 1 85 ? 15.646 -7.938 -3.326 1.00 96.12 85 ARG A CA 1
ATOM 695 C C . ARG A 1 85 ? 15.948 -8.410 -4.745 1.00 96.12 85 ARG A C 1
ATOM 697 O O . ARG A 1 85 ? 17.111 -8.603 -5.096 1.00 96.12 85 ARG A O 1
ATOM 704 N N . THR A 1 86 ? 14.909 -8.621 -5.550 1.00 96.69 86 THR A N 1
ATOM 705 C CA . THR A 1 86 ? 15.060 -9.070 -6.940 1.00 96.69 86 THR A CA 1
ATOM 706 C C . THR A 1 86 ? 15.710 -7.985 -7.782 1.00 96.69 86 THR A C 1
ATOM 708 O O . THR A 1 86 ? 16.711 -8.253 -8.443 1.00 96.69 86 THR A O 1
ATOM 711 N N . ILE A 1 87 ? 15.185 -6.759 -7.711 1.00 95.44 87 ILE A N 1
ATOM 712 C CA . ILE A 1 87 ? 15.675 -5.612 -8.482 1.00 95.44 87 ILE A CA 1
ATOM 713 C C . ILE A 1 87 ? 17.113 -5.266 -8.075 1.00 95.44 87 ILE A C 1
ATOM 715 O O . ILE A 1 87 ? 17.987 -5.136 -8.933 1.00 95.44 87 ILE A O 1
ATOM 719 N N . CYS A 1 88 ? 17.397 -5.203 -6.775 1.00 94.62 88 CYS A N 1
ATOM 720 C CA . CYS A 1 88 ? 18.734 -4.939 -6.252 1.00 94.62 88 CYS A CA 1
ATOM 721 C C . CYS A 1 88 ? 19.749 -5.992 -6.708 1.00 94.62 88 CYS A C 1
ATOM 723 O O . CYS A 1 88 ? 20.883 -5.645 -7.041 1.00 94.62 88 CYS A O 1
ATOM 725 N N . HIS A 1 89 ? 19.348 -7.265 -6.789 1.00 93.50 89 HIS A N 1
ATOM 726 C CA . HIS A 1 89 ? 20.220 -8.329 -7.281 1.00 93.50 89 HIS A CA 1
ATOM 727 C C . HIS A 1 89 ? 20.552 -8.177 -8.770 1.00 93.50 89 HIS A C 1
ATOM 729 O O . HIS A 1 89 ? 21.720 -8.273 -9.147 1.00 93.50 89 HIS A O 1
ATOM 735 N N . VAL A 1 90 ? 19.544 -7.944 -9.617 1.00 93.31 90 VAL A N 1
ATOM 736 C CA . VAL A 1 90 ? 19.736 -7.889 -11.078 1.00 93.31 90 VAL A CA 1
ATOM 737 C C . VAL A 1 90 ? 20.411 -6.592 -11.528 1.00 93.31 90 VAL A C 1
ATOM 739 O O . VAL A 1 90 ? 21.221 -6.622 -12.451 1.00 93.31 90 VAL A O 1
ATOM 742 N N . LEU A 1 91 ? 20.158 -5.480 -10.830 1.00 91.19 91 LEU A N 1
ATOM 743 C CA . LEU A 1 91 ? 20.778 -4.174 -11.092 1.00 91.19 91 LEU A CA 1
ATOM 744 C C . LEU A 1 91 ? 22.057 -3.921 -10.281 1.00 91.19 91 LEU A C 1
ATOM 746 O O . LEU A 1 91 ? 22.642 -2.846 -10.396 1.00 91.19 91 LEU A O 1
ATOM 750 N N . VAL A 1 92 ? 22.487 -4.879 -9.452 1.00 89.25 92 VAL A N 1
ATOM 751 C CA . VAL A 1 92 ? 23.684 -4.777 -8.595 1.00 89.25 92 VAL A CA 1
ATOM 752 C C . VAL A 1 92 ? 23.656 -3.506 -7.723 1.00 89.25 92 VAL A C 1
ATOM 754 O O . VAL A 1 92 ? 24.631 -2.760 -7.617 1.00 89.25 92 VAL A O 1
ATOM 757 N N . ARG A 1 93 ? 22.507 -3.231 -7.096 1.00 89.00 93 ARG A N 1
ATOM 758 C CA . ARG A 1 93 ? 22.327 -2.097 -6.177 1.00 89.00 93 ARG A CA 1
ATOM 759 C C . ARG A 1 93 ? 22.656 -2.521 -4.747 1.00 89.00 93 ARG A C 1
ATOM 761 O O . ARG A 1 93 ? 22.298 -3.613 -4.317 1.00 89.00 93 ARG A O 1
ATOM 768 N N . GLN A 1 94 ? 23.345 -1.645 -4.016 1.00 85.06 94 GLN A N 1
ATOM 769 C CA . GLN A 1 94 ? 23.679 -1.869 -2.601 1.00 85.06 94 GLN A CA 1
ATOM 770 C C . GLN A 1 94 ? 22.628 -1.310 -1.637 1.00 85.06 94 GLN A C 1
ATOM 772 O O . GLN A 1 94 ? 22.559 -1.734 -0.489 1.00 85.06 94 GLN A O 1
ATOM 777 N N . THR A 1 95 ? 21.829 -0.352 -2.097 1.00 89.12 95 THR A N 1
ATOM 778 C CA . THR A 1 95 ? 20.744 0.264 -1.331 1.00 89.12 95 THR A CA 1
ATOM 779 C C . THR A 1 95 ? 19.399 -0.244 -1.836 1.00 89.12 95 THR A C 1
ATOM 781 O O . THR A 1 95 ? 19.316 -0.547 -3.032 1.00 89.12 95 THR A O 1
ATOM 784 N N . PRO A 1 96 ? 18.353 -0.261 -0.991 1.00 91.94 96 PRO A N 1
ATOM 785 C CA . PRO A 1 96 ? 17.006 -0.589 -1.437 1.00 91.94 96 PRO A CA 1
ATOM 786 C C . PRO A 1 96 ? 16.589 0.296 -2.616 1.00 91.94 96 PRO A C 1
ATOM 788 O O . PRO A 1 96 ? 16.800 1.514 -2.629 1.00 91.94 96 PRO A O 1
ATOM 791 N N . PHE A 1 97 ? 16.055 -0.340 -3.646 1.00 94.12 97 PHE A N 1
ATOM 792 C CA . PHE A 1 97 ? 15.556 0.281 -4.858 1.00 94.12 97 PHE A CA 1
ATOM 793 C C . PHE A 1 97 ? 14.173 0.907 -4.643 1.00 94.12 97 PHE A C 1
ATOM 795 O O . PHE A 1 97 ? 13.933 2.002 -5.152 1.00 94.12 97 PHE A O 1
ATOM 802 N N . THR A 1 98 ? 13.273 0.264 -3.894 1.00 92.19 98 THR A N 1
ATOM 803 C CA . THR A 1 98 ? 11.882 0.736 -3.739 1.00 92.19 98 THR A CA 1
ATOM 804 C C . THR A 1 98 ? 11.731 1.923 -2.784 1.00 92.19 98 THR A C 1
ATOM 806 O O . THR A 1 98 ? 10.755 2.658 -2.905 1.00 92.19 98 THR A O 1
ATOM 809 N N . ASP A 1 99 ? 12.734 2.203 -1.941 1.00 88.06 99 ASP A N 1
ATOM 810 C CA . ASP A 1 99 ? 12.758 3.355 -1.017 1.00 88.06 99 ASP A CA 1
ATOM 811 C C . ASP A 1 99 ? 12.562 4.711 -1.717 1.00 88.06 99 ASP A C 1
ATOM 813 O O . ASP A 1 99 ? 12.090 5.677 -1.113 1.00 88.06 99 ASP A O 1
ATOM 817 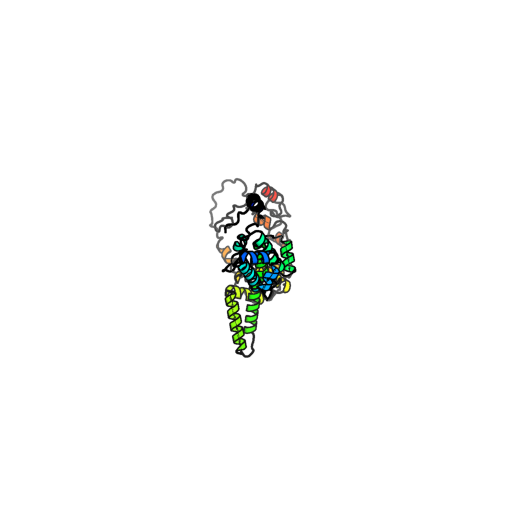N N . LYS A 1 100 ? 12.959 4.818 -2.992 1.00 90.31 100 LYS A N 1
ATOM 818 C CA . LYS A 1 100 ? 12.785 6.030 -3.799 1.00 90.31 100 LYS A CA 1
ATOM 819 C C . LYS A 1 100 ? 12.109 5.692 -5.116 1.00 90.31 100 LYS A C 1
ATOM 821 O O . LYS A 1 100 ? 12.714 5.082 -5.993 1.00 90.31 100 LYS A O 1
ATOM 826 N N . LEU A 1 101 ? 10.891 6.198 -5.297 1.00 90.81 101 LEU A N 1
ATOM 827 C CA . LEU A 1 101 ? 10.123 6.031 -6.535 1.00 90.81 101 LEU A CA 1
ATOM 828 C C . LEU A 1 101 ? 10.848 6.563 -7.784 1.00 90.81 101 LEU A C 1
ATOM 830 O O . LEU A 1 101 ? 10.612 6.065 -8.880 1.00 90.81 101 LEU A O 1
ATOM 834 N N . ASP A 1 102 ? 11.741 7.542 -7.644 1.00 92.94 102 ASP A N 1
ATOM 835 C CA . ASP A 1 102 ? 12.499 8.091 -8.778 1.00 92.94 102 ASP A CA 1
ATOM 836 C C . ASP A 1 102 ? 13.571 7.125 -9.306 1.00 92.94 102 ASP A C 1
ATOM 838 O O . ASP A 1 102 ? 14.046 7.271 -10.430 1.00 92.94 102 ASP A O 1
ATOM 842 N N . ASN A 1 103 ? 13.914 6.073 -8.552 1.00 94.62 103 ASN A N 1
ATOM 843 C CA . ASN A 1 103 ? 14.817 5.032 -9.044 1.00 94.62 103 ASN A CA 1
ATOM 844 C C . ASN A 1 103 ? 14.244 4.320 -10.280 1.00 94.62 103 ASN A C 1
ATOM 846 O O . ASN A 1 103 ? 15.007 3.917 -11.160 1.00 94.62 103 ASN A O 1
ATOM 850 N N . PHE A 1 104 ? 12.915 4.208 -10.386 1.00 94.88 104 PHE A N 1
ATOM 851 C CA . PHE A 1 104 ? 12.254 3.617 -11.550 1.00 94.88 104 PHE A CA 1
ATOM 852 C C . PHE A 1 104 ? 12.460 4.431 -12.834 1.00 94.88 104 PHE A C 1
ATOM 854 O O . PHE A 1 104 ? 12.440 3.846 -13.914 1.00 94.88 104 PHE A O 1
ATOM 861 N N . ASP A 1 105 ? 12.721 5.739 -12.738 1.00 93.50 105 ASP A N 1
ATOM 862 C CA . ASP A 1 105 ? 13.001 6.583 -13.908 1.00 93.50 105 ASP A CA 1
ATOM 863 C C . ASP A 1 105 ? 14.398 6.318 -14.493 1.00 93.50 105 ASP A C 1
ATOM 865 O O . ASP A 1 105 ? 14.699 6.733 -15.609 1.00 93.50 105 ASP A O 1
ATOM 869 N N . THR A 1 106 ? 15.261 5.616 -13.746 1.00 92.62 106 THR A N 1
ATOM 870 C CA . THR A 1 106 ? 16.629 5.276 -14.175 1.00 92.62 106 THR A CA 1
ATOM 871 C C . THR A 1 106 ? 16.720 3.969 -14.962 1.00 92.62 106 THR A C 1
ATOM 873 O O . THR A 1 106 ? 17.808 3.612 -15.409 1.00 92.62 106 THR A O 1
ATOM 876 N N . LEU A 1 107 ? 15.604 3.249 -15.110 1.00 93.06 107 LEU A N 1
ATOM 877 C CA . LEU A 1 107 ? 15.556 1.944 -15.765 1.00 93.06 107 LEU A CA 1
ATOM 878 C C . LEU A 1 107 ? 15.638 2.075 -17.288 1.00 93.06 107 LEU A C 1
ATOM 880 O O . LEU A 1 107 ? 14.994 2.938 -17.890 1.00 93.06 107 LEU A O 1
ATOM 884 N N . ALA A 1 108 ? 16.372 1.161 -17.919 1.00 92.50 108 ALA A N 1
ATOM 885 C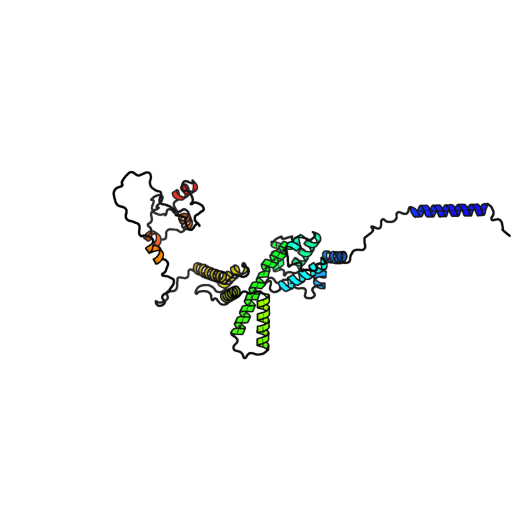 CA . ALA A 1 108 ? 16.299 0.980 -19.364 1.00 92.50 108 ALA A CA 1
ATOM 886 C C . ALA A 1 108 ? 14.917 0.437 -19.783 1.00 92.50 108 ALA A C 1
ATOM 888 O O . ALA A 1 108 ? 14.147 -0.074 -18.969 1.00 92.50 108 ALA A O 1
ATOM 889 N N . VAL A 1 109 ? 14.577 0.553 -21.069 1.00 91.62 109 VAL A N 1
ATOM 890 C CA . VAL A 1 109 ? 13.238 0.199 -21.586 1.00 91.62 109 VAL A CA 1
ATOM 891 C C . VAL A 1 109 ? 12.897 -1.280 -21.357 1.00 91.62 109 VAL A C 1
ATOM 893 O O . VAL A 1 109 ? 11.778 -1.615 -20.964 1.00 91.62 109 VAL A O 1
ATOM 896 N N . ASP A 1 110 ? 13.860 -2.166 -21.587 1.00 90.44 110 ASP A N 1
ATOM 897 C CA . ASP A 1 110 ? 13.743 -3.609 -21.375 1.00 90.44 110 ASP A CA 1
ATOM 898 C C . ASP A 1 110 ? 13.659 -3.967 -19.885 1.00 90.44 110 ASP A C 1
ATOM 900 O O . ASP A 1 110 ? 12.795 -4.757 -19.491 1.00 90.44 110 ASP A O 1
ATOM 904 N N . GLU A 1 111 ? 14.476 -3.332 -19.043 1.00 92.69 111 GLU A N 1
ATOM 905 C CA . GLU A 1 111 ? 14.415 -3.471 -17.583 1.00 92.69 111 GLU A CA 1
ATOM 906 C C . GLU A 1 111 ? 13.046 -3.037 -17.044 1.00 92.69 111 GLU A C 1
ATOM 908 O O . GLU A 1 111 ? 12.405 -3.775 -16.294 1.00 92.69 111 GLU A O 1
ATOM 913 N N . ALA A 1 112 ? 12.558 -1.869 -17.469 1.00 94.62 112 ALA A N 1
ATOM 914 C CA . ALA A 1 112 ? 11.281 -1.311 -17.045 1.00 94.62 112 ALA A CA 1
ATOM 915 C C . ALA A 1 112 ? 10.103 -2.211 -17.440 1.00 94.62 112 ALA A C 1
ATOM 917 O O . ALA A 1 112 ? 9.216 -2.473 -16.621 1.00 94.62 112 ALA A O 1
ATOM 918 N N . SER A 1 113 ? 10.108 -2.732 -18.669 1.00 94.44 113 SER A N 1
ATOM 919 C CA . SER A 1 113 ? 9.090 -3.674 -19.148 1.00 94.44 113 SER A CA 1
ATOM 920 C C . SER A 1 113 ? 9.121 -4.997 -18.371 1.00 94.44 113 SER A C 1
ATOM 922 O O . SER A 1 113 ? 8.077 -5.509 -17.947 1.00 94.44 113 SER A O 1
ATOM 924 N N . THR A 1 114 ? 10.320 -5.516 -18.104 1.00 96.00 114 THR A N 1
ATOM 925 C CA . THR A 1 114 ? 10.523 -6.763 -17.356 1.00 96.00 114 THR A CA 1
ATOM 926 C C . THR A 1 114 ? 10.078 -6.618 -15.900 1.00 96.00 114 THR A C 1
ATOM 928 O O . THR A 1 114 ? 9.364 -7.479 -15.385 1.00 96.00 114 THR A O 1
ATOM 931 N N . ILE A 1 115 ? 10.429 -5.510 -15.242 1.00 96.69 115 ILE A N 1
ATOM 932 C CA . ILE A 1 115 ? 10.013 -5.204 -13.865 1.00 96.69 115 ILE A CA 1
ATOM 933 C C . ILE A 1 115 ? 8.498 -4.996 -13.790 1.00 96.69 115 ILE A C 1
ATOM 935 O O . ILE A 1 115 ? 7.857 -5.516 -12.880 1.00 96.69 115 ILE A O 1
ATOM 939 N N . THR A 1 116 ? 7.898 -4.310 -14.765 1.00 96.31 116 THR A N 1
ATOM 940 C CA . THR A 1 116 ? 6.434 -4.164 -14.843 1.00 96.31 116 THR A CA 1
ATOM 941 C C . THR A 1 116 ? 5.752 -5.526 -14.932 1.00 96.31 116 THR A C 1
ATOM 943 O O . THR A 1 116 ? 4.795 -5.797 -14.204 1.00 96.31 116 THR A O 1
ATOM 946 N N . SER A 1 117 ? 6.279 -6.406 -15.785 1.00 95.06 117 SER A N 1
ATOM 947 C CA . SER A 1 117 ? 5.781 -7.774 -15.933 1.00 95.06 117 SER A CA 1
ATOM 948 C C . SER A 1 117 ? 5.942 -8.566 -14.637 1.00 95.06 117 SER A C 1
ATOM 950 O O . SER A 1 117 ? 5.001 -9.229 -14.211 1.00 95.06 117 SER A O 1
ATOM 952 N N . LEU A 1 118 ? 7.090 -8.461 -13.963 1.00 96.81 118 LEU A N 1
ATOM 953 C CA . LEU A 1 118 ? 7.324 -9.095 -12.666 1.00 96.81 118 LEU A CA 1
ATOM 954 C C . LEU A 1 118 ? 6.288 -8.652 -11.624 1.00 96.81 118 LEU A C 1
ATOM 956 O O . LEU A 1 118 ? 5.662 -9.499 -10.990 1.00 96.81 118 LEU A O 1
ATOM 960 N N . ILE A 1 119 ? 6.088 -7.341 -11.467 1.00 96.44 119 ILE A N 1
ATOM 961 C CA . ILE A 1 119 ? 5.137 -6.780 -10.501 1.00 96.44 119 ILE A CA 1
ATOM 962 C C . ILE A 1 119 ? 3.730 -7.318 -10.786 1.00 96.44 119 ILE A C 1
ATOM 964 O O . ILE A 1 119 ? 3.111 -7.893 -9.898 1.00 96.44 119 ILE A O 1
ATOM 968 N N . ARG A 1 120 ? 3.261 -7.243 -12.038 1.00 95.19 120 ARG A N 1
ATOM 969 C CA . ARG A 1 120 ? 1.933 -7.745 -12.444 1.00 95.19 120 ARG A CA 1
ATOM 970 C C . ARG A 1 120 ? 1.743 -9.246 -12.198 1.00 95.19 120 ARG A C 1
ATOM 972 O O . ARG A 1 120 ? 0.648 -9.669 -11.867 1.00 95.19 120 ARG A O 1
ATOM 979 N N . ASN A 1 121 ? 2.802 -10.044 -12.313 1.00 95.06 121 ASN A N 1
ATOM 980 C CA . ASN A 1 121 ? 2.750 -11.494 -12.091 1.00 95.06 121 ASN A CA 1
ATOM 981 C C . ASN A 1 121 ? 2.927 -11.906 -10.616 1.00 95.06 121 ASN A C 1
ATOM 983 O O . ASN A 1 121 ? 2.957 -13.098 -10.307 1.00 95.06 121 ASN A O 1
ATOM 987 N N . THR A 1 122 ? 3.079 -10.947 -9.700 1.00 96.12 122 THR A N 1
ATOM 988 C CA . THR A 1 122 ? 3.224 -11.204 -8.257 1.00 96.12 122 THR A CA 1
ATOM 989 C C . THR A 1 122 ? 2.103 -10.576 -7.434 1.00 96.12 122 THR A C 1
ATOM 991 O O . THR A 1 122 ? 2.244 -10.418 -6.224 1.00 96.12 122 THR A O 1
ATOM 994 N N . VAL A 1 123 ? 0.972 -10.254 -8.060 1.00 95.12 123 VAL A N 1
ATOM 995 C CA . VAL A 1 123 ? -0.252 -9.812 -7.380 1.00 95.12 123 VAL A CA 1
ATOM 996 C C . VAL A 1 123 ? -1.382 -10.810 -7.624 1.00 95.12 123 VAL A C 1
ATOM 998 O O . VAL A 1 123 ? -1.340 -11.568 -8.589 1.00 95.12 123 VAL A O 1
ATOM 1001 N N . VAL A 1 124 ? -2.384 -10.833 -6.744 1.00 93.00 124 VAL A N 1
ATOM 1002 C CA . VAL A 1 124 ? -3.608 -11.623 -6.967 1.00 93.00 124 VAL A CA 1
ATOM 1003 C C . VAL A 1 124 ? -4.447 -11.067 -8.122 1.00 93.00 124 VAL A C 1
ATOM 1005 O O . VAL A 1 124 ? -4.417 -9.863 -8.381 1.00 93.00 124 VAL A O 1
ATOM 1008 N N . ASP A 1 125 ? -5.259 -11.923 -8.746 1.00 90.50 125 ASP A N 1
ATOM 1009 C CA . ASP A 1 125 ? -6.064 -11.608 -9.938 1.00 90.50 125 ASP A CA 1
ATOM 1010 C C . ASP A 1 125 ? -6.888 -10.320 -9.791 1.00 90.50 125 ASP A C 1
ATOM 1012 O O . ASP A 1 125 ? -6.808 -9.445 -10.644 1.00 90.50 125 ASP A O 1
ATOM 1016 N N . ASN A 1 126 ? -7.565 -10.118 -8.654 1.00 85.69 126 ASN A N 1
ATOM 1017 C CA . ASN A 1 126 ? -8.358 -8.905 -8.406 1.00 85.69 126 ASN A CA 1
ATOM 1018 C C . ASN A 1 126 ? -7.531 -7.605 -8.489 1.00 85.69 126 ASN A C 1
ATOM 1020 O O . ASN A 1 126 ? -8.042 -6.562 -8.896 1.00 85.69 126 ASN A O 1
ATOM 1024 N N . LEU A 1 127 ? -6.265 -7.633 -8.051 1.00 89.38 127 LEU A N 1
ATOM 1025 C CA . LEU A 1 127 ? -5.354 -6.497 -8.219 1.00 89.38 127 LEU A CA 1
ATOM 1026 C C . LEU A 1 127 ? -4.863 -6.415 -9.665 1.00 89.38 127 LEU A C 1
ATOM 1028 O O . LEU A 1 127 ? -4.762 -5.311 -10.195 1.00 89.38 127 LEU A O 1
ATOM 1032 N N . GLY A 1 128 ? -4.602 -7.560 -10.300 1.00 90.44 128 GLY A N 1
ATOM 1033 C CA . GLY A 1 128 ? -4.282 -7.661 -11.725 1.00 90.44 128 GLY A CA 1
ATOM 1034 C C . GLY A 1 128 ? -5.324 -6.968 -12.606 1.00 90.44 128 GLY A C 1
ATOM 1035 O O . GLY A 1 128 ? -4.966 -6.080 -13.376 1.00 90.44 128 GLY A O 1
ATOM 1036 N N . ASP A 1 129 ? -6.610 -7.251 -12.394 1.00 88.12 129 ASP A N 1
ATOM 1037 C CA . ASP A 1 129 ? -7.725 -6.636 -13.125 1.00 88.12 129 ASP A CA 1
ATOM 1038 C C . ASP A 1 129 ? -7.731 -5.104 -12.997 1.00 88.12 129 ASP A C 1
ATOM 1040 O O . ASP A 1 129 ? -7.966 -4.378 -13.965 1.00 88.12 129 ASP A O 1
ATOM 1044 N N . ILE A 1 130 ? -7.424 -4.582 -11.803 1.00 87.75 130 ILE A N 1
ATOM 1045 C CA . ILE A 1 130 ? -7.309 -3.136 -11.561 1.00 87.75 130 ILE A CA 1
ATOM 1046 C C . ILE A 1 130 ? -6.111 -2.556 -12.322 1.00 87.75 130 ILE A C 1
ATOM 1048 O O . ILE A 1 130 ? -6.210 -1.478 -12.922 1.00 87.75 130 ILE A O 1
ATOM 1052 N N . LEU A 1 131 ? -4.975 -3.256 -12.313 1.00 91.38 131 LEU A N 1
ATOM 1053 C CA . LEU A 1 131 ? -3.781 -2.844 -13.049 1.00 91.38 131 LEU A CA 1
ATOM 1054 C C . LEU A 1 131 ? -4.008 -2.866 -14.565 1.00 91.38 131 LEU A C 1
ATOM 1056 O O . LEU A 1 131 ? -3.491 -1.995 -15.269 1.00 91.38 131 LEU A O 1
ATOM 1060 N N . ASP A 1 132 ? -4.786 -3.811 -15.078 1.00 88.94 132 ASP A N 1
ATOM 1061 C CA . ASP A 1 132 ? -5.143 -3.898 -16.496 1.00 88.94 132 ASP A CA 1
ATOM 1062 C C . ASP A 1 132 ? -6.140 -2.806 -16.894 1.00 88.94 132 ASP A C 1
ATOM 1064 O O . ASP A 1 132 ? -5.936 -2.113 -17.896 1.00 88.94 132 ASP A O 1
ATOM 1068 N N . ALA A 1 133 ? -7.152 -2.548 -16.061 1.00 88.00 133 ALA A N 1
ATOM 1069 C CA . ALA A 1 133 ? -8.112 -1.466 -16.276 1.00 88.00 133 ALA A CA 1
ATOM 1070 C C . ALA A 1 133 ? -7.452 -0.075 -16.283 1.00 88.00 133 ALA A C 1
ATOM 1072 O O . ALA A 1 133 ? -7.876 0.810 -17.029 1.00 88.00 133 ALA A O 1
ATOM 1073 N N . SER A 1 134 ? -6.398 0.115 -15.482 1.00 86.94 134 SER A N 1
ATOM 1074 C CA . SER A 1 134 ? -5.667 1.386 -15.385 1.00 86.94 134 SER A CA 1
ATOM 1075 C C . SER A 1 134 ? -4.749 1.685 -16.578 1.00 86.94 134 SER A C 1
ATOM 1077 O O . SER A 1 134 ? -4.313 2.825 -16.726 1.00 86.94 134 SER A O 1
ATOM 1079 N N . LYS A 1 135 ? -4.473 0.697 -17.446 1.00 89.19 135 LYS A N 1
ATOM 1080 C CA . LYS A 1 135 ? -3.620 0.822 -18.648 1.00 89.19 135 LYS A CA 1
ATOM 1081 C C . LYS A 1 135 ? -2.222 1.408 -18.384 1.00 89.19 135 LYS A C 1
ATOM 1083 O O . LYS A 1 135 ? -1.612 1.980 -19.283 1.00 89.19 135 LYS A O 1
ATOM 1088 N N . LEU A 1 136 ? -1.707 1.251 -17.164 1.00 90.50 136 LEU A N 1
ATOM 1089 C CA . LEU A 1 136 ? -0.388 1.748 -16.774 1.00 90.50 136 LEU A CA 1
ATOM 1090 C C . LEU A 1 136 ? 0.719 0.875 -17.372 1.00 90.50 136 LEU A C 1
ATOM 1092 O O . LEU A 1 136 ? 0.730 -0.346 -17.184 1.00 90.50 136 LEU A O 1
ATOM 1096 N N . THR A 1 137 ? 1.669 1.501 -18.061 1.00 87.38 137 THR A N 1
ATOM 1097 C CA . THR A 1 137 ? 2.797 0.809 -18.708 1.00 87.38 137 THR A CA 1
ATOM 1098 C C . THR A 1 137 ? 4.122 1.024 -17.986 1.00 87.38 137 THR A C 1
ATOM 1100 O O . THR A 1 137 ? 5.049 0.245 -18.186 1.00 87.38 137 THR A O 1
ATOM 1103 N N . SER A 1 138 ? 4.228 2.068 -17.159 1.00 93.06 138 SER A N 1
ATOM 1104 C CA . SER A 1 138 ? 5.439 2.361 -16.396 1.00 93.06 138 SER A CA 1
ATOM 1105 C C . SER A 1 138 ? 5.489 1.545 -15.098 1.00 93.06 138 SER A C 1
ATOM 1107 O O . SER A 1 138 ? 4.500 1.532 -14.354 1.00 93.06 138 SER A O 1
ATOM 1109 N N . PRO A 1 139 ? 6.638 0.931 -14.747 1.00 95.38 139 PRO A N 1
ATOM 1110 C CA . PRO A 1 139 ? 6.782 0.219 -13.479 1.00 95.38 139 PRO A CA 1
ATOM 1111 C C . PRO A 1 139 ? 6.607 1.159 -12.281 1.00 95.38 139 PRO A C 1
ATOM 1113 O O . PRO A 1 139 ? 6.042 0.746 -11.270 1.00 95.38 139 PRO A O 1
ATOM 1116 N N . LYS A 1 140 ? 7.010 2.435 -12.410 1.00 96.12 140 LYS A N 1
ATOM 1117 C CA . LYS A 1 140 ? 6.830 3.467 -11.377 1.00 96.12 140 LYS A CA 1
ATOM 1118 C C . LYS A 1 140 ? 5.356 3.670 -11.049 1.00 96.12 140 LYS A C 1
ATOM 1120 O O . LYS A 1 140 ? 4.970 3.699 -9.884 1.00 96.12 140 LYS A O 1
ATOM 1125 N N . GLU A 1 141 ? 4.530 3.811 -12.082 1.00 94.88 141 GLU A N 1
ATOM 1126 C CA . GLU A 1 141 ? 3.097 4.071 -11.932 1.00 94.88 141 GLU A CA 1
ATOM 1127 C C . GLU A 1 141 ? 2.365 2.849 -11.381 1.00 94.88 141 GLU A C 1
ATOM 1129 O O . GLU A 1 141 ? 1.554 2.985 -10.464 1.00 94.88 141 GLU A O 1
ATOM 1134 N N . VAL A 1 142 ? 2.690 1.653 -11.888 1.00 95.56 142 VAL A N 1
ATOM 1135 C CA . VAL A 1 142 ? 2.129 0.387 -11.395 1.00 95.56 142 VAL A CA 1
ATOM 1136 C C . VAL A 1 142 ? 2.475 0.188 -9.920 1.00 95.56 142 VAL A C 1
ATOM 1138 O O . VAL A 1 142 ? 1.584 -0.069 -9.110 1.00 95.56 142 VAL A O 1
ATOM 1141 N N . PHE A 1 143 ? 3.747 0.357 -9.550 1.00 94.88 143 PHE A N 1
ATOM 1142 C CA . PHE A 1 143 ? 4.188 0.216 -8.166 1.00 94.88 143 PHE A CA 1
ATOM 1143 C C . PHE A 1 143 ? 3.526 1.254 -7.253 1.00 94.88 143 PHE A C 1
ATOM 1145 O O . PHE A 1 143 ? 2.985 0.889 -6.215 1.00 94.88 143 PHE A O 1
ATOM 1152 N N . LYS A 1 144 ? 3.475 2.529 -7.662 1.00 92.88 144 LYS A N 1
ATOM 1153 C CA . LYS A 1 144 ? 2.824 3.603 -6.893 1.00 92.88 144 LYS A CA 1
ATOM 1154 C C . LYS A 1 144 ? 1.327 3.353 -6.688 1.00 92.88 144 LYS A C 1
ATOM 1156 O O . LYS A 1 144 ? 0.801 3.617 -5.605 1.00 92.88 144 LYS A O 1
ATOM 1161 N N . LEU A 1 145 ? 0.630 2.845 -7.706 1.00 91.19 145 LEU A N 1
ATOM 1162 C CA . LEU A 1 145 ? -0.783 2.486 -7.590 1.00 91.19 145 LEU A CA 1
ATOM 1163 C C . LEU A 1 145 ? -0.978 1.359 -6.572 1.00 91.19 145 LEU A C 1
ATOM 1165 O O . LEU A 1 145 ? -1.835 1.480 -5.696 1.00 91.19 145 LEU A O 1
ATOM 1169 N N . LEU A 1 146 ? -0.171 0.296 -6.655 1.00 91.38 146 LEU A N 1
ATOM 1170 C CA . LEU A 1 146 ? -0.210 -0.801 -5.687 1.00 91.38 146 LEU A CA 1
ATOM 1171 C C . LEU A 1 146 ? 0.126 -0.319 -4.283 1.00 91.38 146 LEU A C 1
ATOM 1173 O O . LEU A 1 146 ? -0.613 -0.643 -3.362 1.00 91.38 146 LEU A O 1
ATOM 1177 N N . GLN A 1 147 ? 1.160 0.507 -4.130 1.00 88.38 147 GLN A N 1
ATOM 1178 C CA . GLN A 1 147 ? 1.522 1.122 -2.859 1.00 88.38 147 GLN A CA 1
ATOM 1179 C C . GLN A 1 147 ? 0.347 1.911 -2.288 1.00 88.38 147 GLN A C 1
ATOM 1181 O O . GLN A 1 147 ? -0.002 1.709 -1.141 1.00 88.38 147 GLN A O 1
ATOM 1186 N N . THR A 1 148 ? -0.343 2.727 -3.085 1.00 83.69 148 THR A N 1
ATOM 1187 C CA . THR A 1 148 ? -1.485 3.529 -2.607 1.00 83.69 148 THR A CA 1
ATOM 1188 C C . THR A 1 148 ? -2.716 2.673 -2.279 1.00 83.69 148 THR A C 1
ATOM 1190 O O . THR A 1 148 ? -3.491 2.985 -1.378 1.00 83.69 148 THR A O 1
ATOM 1193 N N . LYS A 1 149 ? -2.948 1.591 -3.028 1.00 81.06 149 LYS A N 1
ATOM 1194 C CA . LYS A 1 149 ? -4.079 0.680 -2.790 1.00 81.06 149 LYS A CA 1
ATOM 1195 C C . LYS A 1 149 ? -3.833 -0.242 -1.603 1.00 81.06 149 LYS A C 1
ATOM 1197 O O . LYS A 1 149 ? -4.771 -0.533 -0.866 1.00 81.06 149 LYS A O 1
ATOM 1202 N N . CYS A 1 150 ? -2.593 -0.677 -1.432 1.00 80.31 150 CYS A N 1
ATOM 1203 C CA . CYS A 1 150 ? -2.201 -1.668 -0.446 1.00 80.31 150 CYS A CA 1
ATOM 1204 C C . CYS A 1 150 ? -1.625 -1.041 0.823 1.00 80.31 150 CYS A C 1
ATOM 1206 O O . CYS A 1 150 ? -1.670 -1.711 1.839 1.00 80.31 150 CYS A O 1
ATOM 1208 N N . SER A 1 151 ? -1.228 0.240 0.833 1.00 63.78 151 SER A N 1
ATOM 1209 C CA . SER A 1 151 ? -0.885 1.000 2.054 1.00 63.78 151 SER A CA 1
ATOM 1210 C C . SER A 1 151 ? -2.051 1.110 3.040 1.00 63.78 151 SER A C 1
ATOM 1212 O O . SER A 1 151 ? -1.860 1.422 4.213 1.00 63.78 151 SER A O 1
ATOM 1214 N N . ARG A 1 152 ? -3.270 0.761 2.604 1.00 63.81 152 ARG A N 1
ATOM 1215 C CA . ARG A 1 152 ? -4.414 0.466 3.483 1.00 63.81 152 ARG A CA 1
ATOM 1216 C C . ARG A 1 152 ? -4.085 -0.595 4.538 1.00 63.81 152 ARG A C 1
ATOM 1218 O O . ARG A 1 152 ? -4.728 -0.611 5.587 1.00 63.81 152 ARG A O 1
ATOM 1225 N N . SER A 1 153 ? -3.099 -1.455 4.279 1.00 59.22 153 SER A N 1
ATOM 1226 C CA . SER A 1 153 ? -2.560 -2.411 5.239 1.00 59.22 153 SER A CA 1
ATOM 1227 C C . SER A 1 153 ? -1.974 -1.741 6.456 1.00 59.22 153 SER A C 1
ATOM 1229 O O . SER A 1 153 ? -2.163 -2.264 7.539 1.00 59.22 153 SER A O 1
ATOM 1231 N N . ASP A 1 154 ? -1.314 -0.594 6.311 1.00 68.25 154 ASP A N 1
ATOM 1232 C CA . ASP A 1 154 ? -0.680 0.063 7.447 1.00 68.25 154 ASP A CA 1
ATOM 1233 C C . ASP A 1 154 ? -1.761 0.593 8.377 1.00 68.25 154 ASP A C 1
ATOM 1235 O O . ASP A 1 154 ? -1.749 0.289 9.563 1.00 68.25 154 ASP A O 1
ATOM 1239 N N . ARG A 1 155 ? -2.787 1.268 7.839 1.00 76.44 155 ARG A N 1
ATOM 1240 C CA . ARG A 1 155 ? -3.936 1.703 8.647 1.00 76.44 155 ARG A CA 1
ATOM 1241 C C . ARG A 1 155 ? -4.662 0.523 9.297 1.00 76.44 155 ARG A C 1
ATOM 1243 O O . ARG A 1 155 ? -4.936 0.571 10.491 1.00 76.44 155 ARG A O 1
ATOM 1250 N N . ARG A 1 156 ? -4.968 -0.535 8.543 1.00 75.69 156 ARG A N 1
ATOM 1251 C CA . ARG A 1 156 ? -5.664 -1.715 9.086 1.00 75.69 156 ARG A CA 1
ATOM 1252 C C . ARG A 1 156 ? -4.824 -2.481 10.093 1.00 75.69 156 ARG A C 1
ATOM 1254 O O . ARG A 1 156 ? -5.353 -2.882 11.115 1.00 75.69 156 ARG A O 1
ATOM 1261 N N . ARG A 1 157 ? -3.520 -2.614 9.864 1.00 81.62 157 ARG A N 1
ATOM 1262 C CA . ARG A 1 157 ? -2.593 -3.232 10.811 1.00 81.62 157 ARG A CA 1
ATOM 1263 C C . ARG A 1 157 ? -2.528 -2.431 12.103 1.00 81.62 157 ARG A C 1
ATOM 1265 O O . ARG A 1 157 ? -2.522 -3.023 13.175 1.00 81.62 157 ARG A O 1
ATOM 1272 N N . LYS A 1 158 ? -2.513 -1.097 12.013 1.00 84.81 158 LYS A N 1
ATOM 1273 C CA . LYS A 1 158 ? -2.603 -0.218 13.185 1.00 84.81 158 LYS A CA 1
ATOM 1274 C C . LYS A 1 158 ? -3.929 -0.414 13.935 1.00 84.81 158 LYS A C 1
ATOM 1276 O O . LYS A 1 158 ? -3.899 -0.473 15.157 1.00 84.81 158 LYS A O 1
ATOM 1281 N N . ILE A 1 159 ? -5.053 -0.559 13.222 1.00 86.25 159 ILE A N 1
ATOM 1282 C CA . ILE A 1 159 ? -6.365 -0.894 13.810 1.00 86.25 159 ILE A CA 1
ATOM 1283 C C . ILE A 1 159 ? -6.306 -2.246 14.531 1.00 86.25 159 ILE A C 1
ATOM 1285 O O . ILE A 1 159 ? -6.557 -2.291 15.728 1.00 86.25 159 ILE A O 1
ATOM 1289 N N . GLU A 1 160 ? -5.875 -3.313 13.853 1.00 86.69 160 GLU A N 1
ATOM 1290 C CA . GLU A 1 160 ? -5.757 -4.660 14.431 1.00 86.69 160 GLU A CA 1
ATOM 1291 C C . GLU A 1 160 ? -4.875 -4.689 15.686 1.00 86.69 160 GLU A C 1
ATOM 1293 O O . GLU A 1 160 ? -5.235 -5.313 16.678 1.00 86.69 160 GLU A O 1
ATOM 1298 N N . LEU A 1 161 ? -3.725 -4.006 15.660 1.00 88.50 161 LEU A N 1
ATOM 1299 C CA . LEU A 1 161 ? -2.810 -3.952 16.803 1.00 88.50 161 LEU A CA 1
ATOM 1300 C C . LEU A 1 161 ? -3.394 -3.182 17.990 1.00 88.50 161 LEU A C 1
ATOM 1302 O O . LEU A 1 161 ? -3.122 -3.534 19.137 1.00 88.50 161 LEU A O 1
ATOM 1306 N N . LEU A 1 162 ? -4.163 -2.121 17.732 1.00 90.00 162 LEU A N 1
ATOM 1307 C CA . LEU A 1 162 ? -4.835 -1.364 18.786 1.00 90.00 162 LEU A CA 1
ATOM 1308 C C . LEU A 1 162 ? -6.045 -2.121 19.339 1.00 90.00 162 LEU A C 1
ATOM 1310 O O . LEU A 1 162 ? -6.265 -2.074 20.547 1.00 90.00 162 LEU A O 1
ATOM 1314 N N . ASP A 1 163 ? -6.761 -2.878 18.511 1.00 89.88 163 ASP A N 1
ATOM 1315 C CA . ASP A 1 163 ? -7.813 -3.786 18.971 1.00 89.88 163 ASP A CA 1
ATOM 1316 C C . ASP A 1 163 ? -7.217 -4.923 19.826 1.00 89.88 163 ASP A C 1
ATOM 1318 O O . ASP A 1 163 ? -7.714 -5.184 20.919 1.00 89.88 163 ASP A O 1
ATOM 1322 N N . GLU A 1 164 ? -6.099 -5.539 19.409 1.00 90.88 164 GLU A N 1
ATOM 1323 C CA . GLU A 1 164 ? -5.375 -6.552 20.203 1.00 90.88 164 GLU A CA 1
ATOM 1324 C C . GLU A 1 164 ? -4.892 -5.976 21.545 1.00 90.88 164 GLU A C 1
ATOM 1326 O O . GLU A 1 164 ? -5.015 -6.628 22.582 1.00 90.88 164 GLU A O 1
ATOM 1331 N N . LEU A 1 165 ? -4.408 -4.727 21.553 1.00 91.62 165 LEU A N 1
ATOM 1332 C CA . LEU A 1 165 ? -4.053 -4.010 22.779 1.00 91.62 165 LEU A CA 1
ATOM 1333 C C . LEU A 1 165 ? -5.270 -3.805 23.693 1.00 91.62 165 LEU A C 1
ATOM 1335 O O . LEU A 1 165 ? -5.164 -4.007 24.901 1.00 91.62 165 LEU A O 1
ATOM 1339 N N . VAL A 1 166 ? -6.415 -3.401 23.143 1.00 90.75 166 VAL A N 1
ATOM 1340 C CA . VAL A 1 166 ? -7.648 -3.201 23.916 1.00 90.75 166 VAL A CA 1
ATOM 1341 C C . VAL A 1 166 ? -8.146 -4.517 24.508 1.00 90.75 166 VAL A C 1
ATOM 1343 O O . VAL A 1 166 ? -8.525 -4.541 25.677 1.00 90.75 166 VAL A O 1
ATOM 1346 N N . GLU A 1 167 ? -8.122 -5.609 23.748 1.00 90.88 167 GLU A N 1
ATOM 1347 C CA . GLU A 1 167 ? -8.505 -6.930 24.254 1.00 90.88 167 GLU A CA 1
ATOM 1348 C C . GLU A 1 167 ? -7.548 -7.413 25.350 1.00 90.88 167 GLU A C 1
ATOM 1350 O O . GLU A 1 167 ? -8.002 -7.913 26.376 1.00 90.88 167 GLU A O 1
ATOM 1355 N N . LEU A 1 168 ? -6.244 -7.157 25.211 1.00 89.75 168 LEU A N 1
ATOM 1356 C CA . LEU A 1 168 ? -5.252 -7.464 26.245 1.00 89.75 168 LEU A CA 1
ATOM 1357 C C . LEU A 1 168 ? -5.437 -6.626 27.521 1.00 89.75 168 LEU A C 1
ATOM 1359 O O . LEU A 1 168 ? -5.139 -7.100 28.612 1.00 89.75 168 LEU A O 1
ATOM 1363 N N . ILE A 1 169 ? -5.928 -5.386 27.403 1.00 89.06 169 ILE A N 1
ATOM 1364 C CA . ILE A 1 169 ? -6.277 -4.528 28.550 1.00 89.06 169 ILE A CA 1
ATOM 1365 C C . ILE A 1 169 ? -7.553 -5.019 29.247 1.00 89.06 169 ILE A C 1
ATOM 1367 O O . ILE A 1 169 ? -7.675 -4.878 30.463 1.00 89.06 169 ILE A O 1
ATOM 1371 N N . LYS A 1 170 ? -8.513 -5.556 28.488 1.00 89.88 170 LYS A N 1
ATOM 1372 C CA . LYS A 1 170 ? -9.775 -6.092 29.018 1.00 89.88 170 LYS A CA 1
ATOM 1373 C C . LYS A 1 170 ? -9.643 -7.499 29.595 1.00 89.88 170 LYS A C 1
ATOM 1375 O O . LYS A 1 170 ? -10.569 -7.941 30.268 1.00 89.88 170 LYS A O 1
ATOM 1380 N N . ASP A 1 171 ? -8.558 -8.209 29.300 1.00 88.38 171 ASP A N 1
ATOM 1381 C CA . ASP A 1 171 ? -8.347 -9.563 29.795 1.00 88.38 171 ASP A CA 1
ATOM 1382 C C . ASP A 1 171 ? -8.158 -9.561 31.321 1.00 88.38 171 ASP A C 1
ATOM 1384 O O . ASP A 1 171 ? -7.176 -9.045 31.854 1.00 88.38 171 ASP A O 1
ATOM 1388 N N . GLU A 1 172 ? -9.122 -10.147 32.031 1.00 89.31 172 GLU A N 1
ATOM 1389 C CA . GLU A 1 172 ? -9.108 -10.289 33.492 1.00 89.31 172 GLU A CA 1
ATOM 1390 C C . GLU A 1 172 ? -8.348 -11.549 33.955 1.00 89.31 172 GLU A C 1
ATOM 1392 O O . GLU A 1 172 ? -8.309 -11.858 35.151 1.00 89.31 172 GLU A O 1
ATOM 1397 N N . SER A 1 173 ? -7.761 -12.314 33.027 1.00 87.69 173 SER A N 1
ATOM 1398 C CA . SER A 1 173 ? -7.028 -13.534 33.351 1.00 87.69 173 SER A CA 1
ATOM 1399 C C . SER A 1 173 ? -5.723 -13.252 34.120 1.00 87.69 173 SER A C 1
ATOM 1401 O O . SER A 1 173 ? -5.117 -12.185 33.990 1.00 87.69 173 SER A O 1
ATOM 1403 N N . PRO A 1 174 ? -5.246 -14.197 34.956 1.00 87.94 174 PRO A N 1
ATOM 1404 C CA . PRO A 1 174 ? -3.981 -14.025 35.661 1.00 87.94 174 PRO A CA 1
ATOM 1405 C C . PRO A 1 174 ? -2.805 -13.915 34.682 1.00 87.94 174 PRO A C 1
ATOM 1407 O O . PRO A 1 174 ? -2.549 -14.830 33.898 1.00 87.94 174 PRO A O 1
ATOM 1410 N N . SER A 1 175 ? -2.048 -12.821 34.774 1.00 88.00 175 SER A N 1
ATOM 1411 C CA . SER A 1 175 ? -0.883 -12.578 33.920 1.00 88.00 175 SER A CA 1
ATOM 1412 C C . SER A 1 175 ? 0.181 -13.672 34.040 1.00 88.00 175 SER A C 1
ATOM 1414 O O . SER A 1 175 ? 0.530 -14.114 35.136 1.00 88.00 175 SER A O 1
ATOM 1416 N N . THR A 1 176 ? 0.762 -14.046 32.900 1.00 89.69 176 THR A N 1
ATOM 1417 C CA . THR A 1 176 ? 1.886 -14.990 32.797 1.00 89.69 176 THR A CA 1
ATOM 1418 C C . THR A 1 176 ? 3.070 -14.358 32.055 1.00 89.69 176 THR A C 1
ATOM 1420 O O . THR A 1 176 ? 2.940 -13.299 31.437 1.00 89.69 176 THR A O 1
ATOM 1423 N N . ASP A 1 177 ? 4.226 -15.028 32.039 1.00 89.38 177 ASP A N 1
ATOM 1424 C CA . ASP A 1 177 ? 5.375 -14.614 31.211 1.00 89.38 177 ASP A CA 1
ATOM 1425 C C . ASP A 1 177 ? 5.033 -14.562 29.708 1.00 89.38 177 ASP A C 1
ATOM 1427 O O . ASP A 1 177 ? 5.589 -13.758 28.949 1.00 89.38 177 ASP A O 1
ATOM 1431 N N . ALA A 1 178 ? 4.067 -15.377 29.266 1.00 87.69 178 ALA A N 1
ATOM 1432 C CA . ALA A 1 178 ? 3.538 -15.312 27.908 1.00 87.69 178 ALA A CA 1
ATOM 1433 C C . ALA A 1 178 ? 2.792 -13.989 27.662 1.00 87.69 178 ALA A C 1
ATOM 1435 O O . ALA A 1 178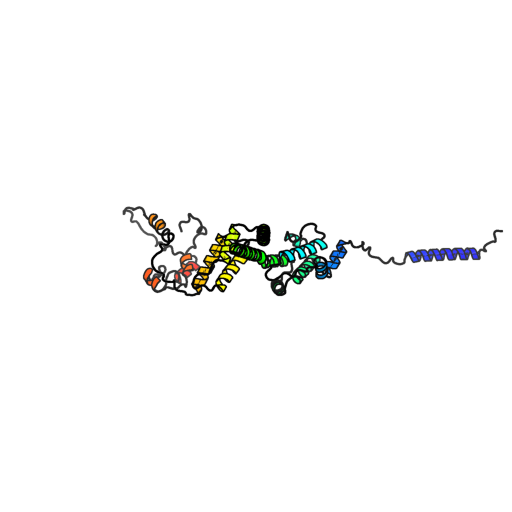 ? 3.002 -13.360 26.626 1.00 87.69 178 ALA A O 1
ATOM 1436 N N . THR A 1 179 ? 2.007 -13.512 28.634 1.00 87.62 179 THR A N 1
ATOM 1437 C CA . THR A 1 179 ? 1.321 -12.210 28.576 1.00 87.62 179 THR A CA 1
ATOM 1438 C C . THR A 1 179 ? 2.331 -11.071 28.403 1.00 87.62 179 THR A C 1
ATOM 1440 O O . THR A 1 179 ? 2.177 -10.239 27.510 1.00 87.62 179 THR A O 1
ATOM 1443 N N . LEU A 1 180 ? 3.423 -11.062 29.179 1.00 88.44 180 LEU A N 1
ATOM 1444 C CA . LEU A 1 180 ? 4.499 -10.066 29.033 1.00 88.44 180 LEU A CA 1
ATOM 1445 C C . LEU A 1 180 ? 5.167 -10.111 27.653 1.00 88.44 180 LEU A C 1
ATOM 1447 O O . LEU A 1 180 ? 5.503 -9.067 27.090 1.00 88.44 180 LEU A O 1
ATOM 1451 N N . SER A 1 181 ? 5.333 -11.307 27.088 1.00 89.81 181 SER A N 1
ATOM 1452 C CA . SER A 1 181 ? 5.892 -11.478 25.743 1.00 89.81 181 SER A CA 1
ATOM 1453 C C . SER A 1 181 ? 4.980 -10.886 24.661 1.00 89.81 181 SER A C 1
ATOM 1455 O O . SER A 1 181 ? 5.475 -10.250 23.728 1.00 89.81 181 SER A O 1
ATOM 1457 N N . VAL A 1 182 ? 3.656 -11.024 24.803 1.00 88.62 182 VAL A N 1
ATOM 1458 C CA . VAL A 1 182 ? 2.667 -10.390 23.910 1.00 88.62 182 VAL A CA 1
ATOM 1459 C C . VAL A 1 182 ? 2.732 -8.863 24.022 1.00 88.62 182 VAL A C 1
ATOM 1461 O O . VAL A 1 182 ? 2.846 -8.189 22.999 1.00 88.62 182 VAL A O 1
ATOM 1464 N N . TRP A 1 183 ? 2.787 -8.309 25.239 1.00 91.06 183 TRP A N 1
ATOM 1465 C CA . TRP A 1 183 ? 2.974 -6.865 25.457 1.00 91.06 183 TRP A CA 1
ATOM 1466 C C . TRP A 1 183 ? 4.256 -6.327 24.807 1.00 91.06 183 TRP A C 1
ATOM 1468 O O . TRP A 1 183 ? 4.240 -5.277 24.160 1.00 91.06 183 TRP A O 1
ATOM 1478 N N . ALA A 1 184 ? 5.375 -7.043 24.949 1.00 89.19 184 ALA A N 1
ATOM 1479 C CA . ALA A 1 184 ? 6.648 -6.651 24.348 1.00 89.19 184 ALA A CA 1
ATOM 1480 C C . ALA A 1 184 ? 6.590 -6.668 22.812 1.00 89.19 184 ALA A C 1
ATOM 1482 O O . ALA A 1 184 ? 7.094 -5.743 22.167 1.00 89.19 184 ALA A O 1
ATOM 1483 N N . LYS A 1 185 ? 5.936 -7.683 22.234 1.00 88.75 185 LYS A N 1
ATOM 1484 C CA . LYS A 1 185 ? 5.705 -7.788 20.790 1.00 88.75 185 LYS A CA 1
ATOM 1485 C C . LYS A 1 185 ? 4.839 -6.633 20.284 1.00 88.75 185 LYS A C 1
ATOM 1487 O O . LYS A 1 185 ? 5.272 -5.929 19.375 1.00 88.75 185 LYS A O 1
ATOM 1492 N N . LEU A 1 186 ? 3.686 -6.383 20.910 1.00 89.12 186 LEU A N 1
ATOM 1493 C CA . LEU A 1 186 ? 2.796 -5.271 20.558 1.00 89.12 186 LEU A CA 1
ATOM 1494 C C . LEU A 1 186 ? 3.531 -3.932 20.615 1.00 89.12 186 LEU A C 1
ATOM 1496 O O . LEU A 1 186 ? 3.519 -3.179 19.646 1.00 89.12 186 LEU A O 1
ATOM 1500 N N . LYS A 1 187 ? 4.258 -3.661 21.705 1.00 86.50 187 LYS A N 1
ATOM 1501 C CA . LYS A 1 187 ? 5.067 -2.441 21.832 1.00 86.50 187 LYS A CA 1
ATOM 1502 C C . LYS A 1 187 ? 6.082 -2.301 20.694 1.00 86.50 187 LYS A C 1
ATOM 1504 O O . LYS A 1 187 ? 6.238 -1.207 20.157 1.00 86.50 187 LYS A O 1
ATOM 1509 N N . SER A 1 188 ? 6.780 -3.382 20.344 1.00 84.00 188 SER A N 1
ATOM 1510 C CA . SER A 1 188 ? 7.752 -3.379 19.247 1.00 84.00 188 SER A CA 1
ATOM 1511 C C . SER A 1 188 ? 7.088 -3.066 17.905 1.00 84.00 188 SER A C 1
ATOM 1513 O O . SER A 1 188 ? 7.602 -2.246 17.149 1.00 84.00 188 SER A O 1
ATOM 1515 N N . GLU A 1 189 ? 5.948 -3.685 17.608 1.00 82.44 189 GLU A N 1
ATOM 1516 C CA . GLU A 1 189 ? 5.238 -3.478 16.342 1.00 82.44 189 GLU A CA 1
ATOM 1517 C C . GLU A 1 189 ? 4.618 -2.075 16.236 1.00 82.44 189 GLU A C 1
ATOM 1519 O O . GLU A 1 189 ? 4.788 -1.409 15.215 1.00 82.44 189 GLU A O 1
ATOM 1524 N N . LEU A 1 190 ? 3.996 -1.565 17.307 1.00 84.44 190 LEU A N 1
ATOM 1525 C CA . LEU A 1 190 ? 3.476 -0.189 17.359 1.00 84.44 190 LEU A CA 1
ATOM 1526 C C . LEU A 1 190 ? 4.601 0.844 17.157 1.00 84.44 190 LEU A C 1
ATOM 1528 O O . LEU A 1 190 ? 4.418 1.836 16.448 1.00 84.44 190 LEU A O 1
ATOM 1532 N N . ALA A 1 191 ? 5.784 0.596 17.735 1.00 81.44 191 ALA A N 1
ATOM 1533 C CA . ALA A 1 191 ? 6.958 1.450 17.555 1.00 81.44 191 ALA A CA 1
ATOM 1534 C C . ALA A 1 191 ? 7.496 1.410 16.114 1.00 81.44 191 ALA A C 1
ATOM 1536 O O . ALA A 1 191 ? 7.863 2.452 15.569 1.00 81.44 191 ALA A O 1
ATOM 1537 N N . GLN A 1 192 ? 7.514 0.233 15.480 1.00 76.19 192 GLN A N 1
ATOM 1538 C CA . GLN A 1 192 ? 7.916 0.082 14.076 1.00 76.19 192 GLN A CA 1
ATOM 1539 C C . GLN A 1 192 ? 6.977 0.834 13.126 1.00 76.19 192 GLN A C 1
ATOM 1541 O O . GLN A 1 192 ? 7.447 1.459 12.177 1.00 76.19 192 GLN A O 1
ATOM 1546 N N . LEU A 1 193 ? 5.674 0.837 13.417 1.00 79.00 193 LEU A N 1
ATOM 1547 C CA . LEU A 1 193 ? 4.654 1.541 12.633 1.00 79.00 193 LEU A CA 1
ATOM 1548 C C . LEU A 1 193 ? 4.588 3.053 12.903 1.00 79.00 193 LEU A C 1
ATOM 1550 O O . LEU A 1 193 ? 3.772 3.738 12.284 1.00 79.00 193 LEU A O 1
ATOM 1554 N N . LYS A 1 194 ? 5.435 3.575 13.806 1.00 83.06 194 LYS A N 1
ATOM 1555 C CA . LYS A 1 194 ? 5.534 5.003 14.161 1.00 83.06 194 LYS A CA 1
ATOM 1556 C C . LYS A 1 194 ? 4.178 5.636 14.498 1.00 83.06 194 LYS A C 1
ATOM 1558 O O . LYS A 1 194 ? 3.915 6.778 14.125 1.00 83.06 194 LYS A O 1
ATOM 1563 N N . ILE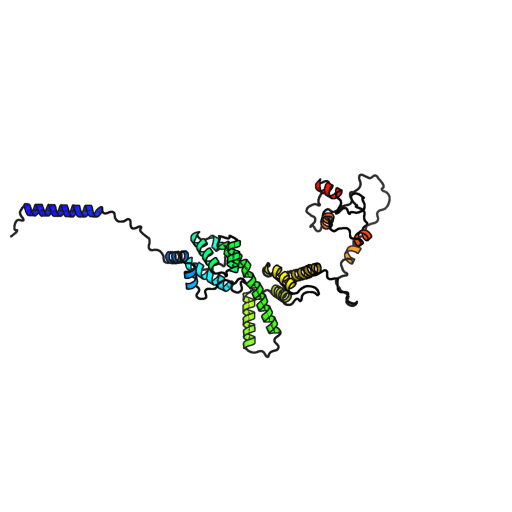 A 1 195 ? 3.320 4.891 15.193 1.00 84.00 195 ILE A N 1
ATOM 1564 C CA . ILE A 1 195 ? 1.989 5.368 15.575 1.00 84.00 195 ILE A CA 1
ATOM 1565 C C . ILE A 1 195 ? 2.137 6.509 16.579 1.00 84.00 195 ILE A C 1
ATOM 1567 O O . ILE A 1 195 ? 2.773 6.354 17.625 1.00 84.00 195 ILE A O 1
ATOM 1571 N N . THR A 1 196 ? 1.550 7.660 16.263 1.00 86.75 196 THR A N 1
ATOM 1572 C CA . THR A 1 196 ? 1.473 8.778 17.207 1.00 86.75 196 THR A CA 1
ATOM 1573 C C . THR A 1 196 ? 0.323 8.556 18.187 1.00 86.75 196 THR A C 1
ATOM 1575 O O . THR A 1 196 ? -0.637 7.847 17.891 1.00 86.75 196 THR A O 1
ATOM 1578 N N . TRP A 1 197 ? 0.391 9.175 19.368 1.00 85.00 197 TRP A N 1
ATOM 1579 C CA . TRP A 1 197 ? -0.708 9.084 20.336 1.00 85.00 197 TRP A CA 1
ATOM 1580 C C . TRP A 1 197 ? -2.024 9.638 19.772 1.00 85.00 197 TRP A C 1
ATOM 1582 O O . TRP A 1 197 ? -3.088 9.079 20.011 1.00 85.00 197 TRP A O 1
ATOM 1592 N N . ASP A 1 198 ? -1.935 10.702 18.975 1.00 85.88 198 ASP A N 1
ATOM 1593 C CA . ASP A 1 198 ? -3.090 11.328 18.339 1.00 85.88 198 ASP A CA 1
ATOM 1594 C C . ASP A 1 198 ? -3.737 10.422 17.274 1.00 85.88 198 ASP A C 1
ATOM 1596 O O . ASP A 1 198 ? -4.954 10.230 17.267 1.00 85.88 198 ASP A O 1
ATOM 1600 N N . GLU A 1 199 ? -2.920 9.757 16.446 1.00 87.38 199 GLU A N 1
ATOM 1601 C CA . GLU A 1 199 ? -3.392 8.734 15.504 1.00 87.38 199 GLU A CA 1
ATOM 1602 C C . GLU A 1 199 ? -4.034 7.549 16.244 1.00 87.38 199 GLU A C 1
ATOM 1604 O O . GLU A 1 199 ? -5.097 7.071 15.843 1.00 87.38 199 GLU A O 1
ATOM 1609 N N . ALA A 1 200 ? -3.424 7.089 17.343 1.00 87.69 200 ALA A N 1
ATOM 1610 C CA . ALA A 1 200 ? -3.950 5.984 18.141 1.00 87.69 200 ALA A CA 1
ATOM 1611 C C . ALA A 1 200 ? -5.324 6.309 18.744 1.00 87.69 200 ALA A C 1
ATOM 1613 O O . ALA A 1 200 ? -6.234 5.484 18.666 1.00 87.69 200 ALA A O 1
ATOM 1614 N N . LEU A 1 201 ? -5.508 7.517 19.290 1.00 88.19 201 LEU A N 1
ATOM 1615 C CA . LEU A 1 201 ? -6.810 7.975 19.785 1.00 88.19 201 LEU A CA 1
ATOM 1616 C C . LEU A 1 201 ? -7.852 8.037 18.664 1.00 88.19 201 LEU A C 1
ATOM 1618 O O . LEU A 1 201 ? -8.992 7.623 18.872 1.00 88.19 201 LEU A O 1
ATOM 1622 N N . GLY A 1 202 ? -7.467 8.514 17.477 1.00 89.44 202 GLY A N 1
ATOM 1623 C CA . GLY A 1 202 ? -8.335 8.511 16.300 1.00 89.44 202 GLY A CA 1
ATOM 1624 C C . GLY A 1 202 ? -8.763 7.097 15.898 1.00 89.44 202 GLY A C 1
ATOM 1625 O O . GLY A 1 202 ? -9.944 6.854 15.657 1.00 89.44 202 GLY A O 1
ATOM 1626 N N . ILE A 1 203 ? -7.834 6.140 15.878 1.00 88.81 203 ILE A N 1
ATOM 1627 C CA . ILE A 1 203 ? -8.139 4.736 15.575 1.00 88.81 203 ILE A CA 1
ATOM 1628 C C . ILE A 1 203 ? -9.075 4.130 16.625 1.00 88.81 203 ILE A C 1
ATOM 1630 O O . ILE A 1 203 ? -10.094 3.553 16.256 1.00 88.81 203 ILE A O 1
ATOM 1634 N N . LEU A 1 204 ? -8.788 4.311 17.915 1.00 89.44 204 LEU A N 1
ATOM 1635 C CA . LEU A 1 204 ? -9.645 3.809 18.994 1.00 89.44 204 LEU A CA 1
ATOM 1636 C C . LEU A 1 204 ? -11.056 4.401 18.921 1.00 89.44 204 LEU A C 1
ATOM 1638 O O . LEU A 1 204 ? -12.041 3.686 19.120 1.00 89.44 204 LEU A O 1
ATOM 1642 N N . LEU A 1 205 ? -11.164 5.693 18.595 1.00 88.62 205 LEU A N 1
ATOM 1643 C CA . LEU A 1 205 ? -12.447 6.338 18.350 1.00 88.62 205 LEU A CA 1
ATOM 1644 C C . LEU A 1 205 ? -13.163 5.675 17.168 1.00 88.62 205 LEU A C 1
ATOM 1646 O O . LEU A 1 205 ? -14.325 5.316 17.303 1.00 88.62 205 LEU A O 1
ATOM 1650 N N . GLN A 1 206 ? -12.490 5.455 16.036 1.00 87.44 206 GLN A N 1
ATOM 1651 C CA . GLN A 1 206 ? -13.091 4.766 14.892 1.00 87.44 206 GLN A CA 1
ATOM 1652 C C . GLN A 1 206 ? -13.581 3.353 15.253 1.00 87.44 206 GLN A C 1
ATOM 1654 O O . GLN A 1 206 ? -14.713 3.016 14.911 1.00 87.44 206 GLN A O 1
ATOM 1659 N N . SER A 1 207 ? -12.756 2.540 15.919 1.00 85.19 207 SER A N 1
ATOM 1660 C CA . SER A 1 207 ? -13.056 1.127 16.200 1.00 85.19 207 SER A CA 1
ATOM 1661 C C . SER A 1 207 ? -14.178 0.935 17.220 1.00 85.19 207 SER A C 1
ATOM 1663 O O . SER A 1 207 ? -14.918 -0.046 17.160 1.00 85.19 207 SER A O 1
ATOM 1665 N N . HIS A 1 208 ? -14.323 1.856 18.177 1.00 84.69 208 HIS A N 1
ATOM 1666 C CA . HIS A 1 208 ? -15.245 1.679 19.303 1.00 84.69 208 HIS A CA 1
ATOM 1667 C C . HIS A 1 208 ? -16.423 2.658 19.327 1.00 84.69 208 HIS A C 1
ATOM 1669 O O . HIS A 1 208 ? -17.300 2.538 20.192 1.00 84.69 208 HIS A O 1
ATOM 1675 N N . PHE A 1 209 ? -16.503 3.602 18.387 1.00 87.06 209 PHE A N 1
ATOM 1676 C CA . PHE A 1 209 ? -17.639 4.513 18.298 1.00 87.06 209 PHE A CA 1
ATOM 1677 C C . PHE A 1 209 ? -18.867 3.813 17.715 1.00 87.06 209 PHE A C 1
ATOM 1679 O O . PHE A 1 209 ? -18.936 3.475 16.533 1.00 87.06 209 PHE A O 1
ATOM 1686 N N . LYS A 1 210 ? -19.887 3.632 18.557 1.00 87.06 210 LYS A N 1
ATOM 1687 C CA . LYS A 1 210 ? -21.158 3.040 18.136 1.00 87.06 210 LYS A CA 1
ATOM 1688 C C . LYS A 1 210 ? -21.967 4.040 17.298 1.00 87.06 210 LYS A C 1
ATOM 1690 O O . LYS A 1 210 ? -22.051 5.212 17.670 1.00 87.06 210 LYS A O 1
ATOM 1695 N N . PRO A 1 211 ? -22.604 3.595 16.201 1.00 87.12 211 PRO A N 1
ATOM 1696 C CA . PRO A 1 211 ? -23.433 4.461 15.372 1.00 87.12 211 PRO A CA 1
ATOM 1697 C C . PRO A 1 211 ? -24.588 5.074 16.187 1.00 87.12 211 PRO A C 1
ATOM 1699 O O . PRO A 1 211 ? -25.144 4.407 17.066 1.00 87.12 211 PRO A O 1
ATOM 1702 N N . PRO A 1 212 ? -24.997 6.322 15.890 1.00 84.38 212 PRO A N 1
ATOM 1703 C CA . PRO A 1 212 ? -26.177 6.925 16.500 1.00 84.38 212 PRO A CA 1
ATOM 1704 C C . PRO A 1 212 ? -27.462 6.145 16.196 1.00 84.38 212 PRO A C 1
ATOM 1706 O O . PRO A 1 212 ? -27.589 5.493 15.159 1.00 84.38 212 PRO A O 1
ATOM 1709 N N . VAL A 1 213 ? -28.459 6.275 17.074 1.00 79.38 213 VAL A N 1
ATOM 1710 C CA . VAL A 1 213 ? -29.774 5.636 16.909 1.00 79.38 213 VAL A CA 1
ATOM 1711 C C . VAL A 1 213 ? -30.395 6.016 15.557 1.00 79.38 213 VAL A C 1
ATOM 1713 O O . VAL A 1 213 ? -30.471 7.194 15.209 1.00 79.38 213 VAL A O 1
ATOM 1716 N N . GLY A 1 214 ? -30.843 5.013 14.796 1.00 74.81 214 GLY A N 1
ATOM 1717 C CA . GLY A 1 214 ? -31.445 5.194 13.467 1.00 74.81 214 GLY A CA 1
ATOM 1718 C C . GLY A 1 214 ? -30.452 5.208 12.296 1.00 74.81 214 GLY A C 1
ATOM 1719 O O . GLY A 1 214 ? -30.872 5.378 11.148 1.00 74.81 214 GLY A O 1
ATOM 1720 N N . VAL A 1 215 ? -29.156 5.014 12.559 1.00 83.12 215 VAL A N 1
ATOM 1721 C CA . VAL A 1 215 ? -28.126 4.803 11.535 1.00 83.12 215 VAL A CA 1
ATOM 1722 C C . VAL A 1 215 ? -27.780 3.315 11.445 1.00 83.12 215 VAL A C 1
ATOM 1724 O O . VAL A 1 215 ? -27.509 2.670 12.455 1.00 83.12 215 VAL A O 1
ATOM 1727 N N . GLU A 1 216 ? -27.777 2.767 10.228 1.00 83.00 216 GLU A N 1
ATOM 1728 C CA . GLU A 1 216 ? -27.376 1.379 9.981 1.00 83.00 216 GLU A CA 1
ATOM 1729 C C . GLU A 1 216 ? -25.866 1.184 10.253 1.00 83.00 216 GLU A C 1
ATOM 1731 O O . GLU A 1 216 ? -25.054 1.885 9.637 1.00 83.00 216 GLU A O 1
ATOM 1736 N N . PRO A 1 217 ? -25.465 0.226 11.117 1.00 79.56 217 PRO A N 1
ATOM 1737 C CA . PRO A 1 217 ? -24.068 0.049 11.523 1.00 79.56 217 PRO A CA 1
ATOM 1738 C C . PRO A 1 217 ? -23.094 -0.230 10.376 1.00 79.56 217 PRO A C 1
ATOM 1740 O O . PRO A 1 217 ? -22.068 0.437 10.282 1.00 79.56 217 PRO A O 1
ATOM 1743 N N . MET A 1 218 ? -23.437 -1.149 9.469 1.00 79.94 218 MET A N 1
ATOM 1744 C CA . MET A 1 218 ? -22.556 -1.535 8.359 1.00 79.94 218 MET A CA 1
ATOM 1745 C C . MET A 1 218 ? -22.316 -0.373 7.392 1.00 79.94 218 MET A C 1
ATOM 1747 O O . MET A 1 218 ? -21.187 -0.102 6.990 1.00 79.94 218 MET A O 1
ATOM 1751 N N . THR A 1 219 ? -23.370 0.374 7.057 1.00 81.25 219 THR A N 1
ATOM 1752 C CA . THR A 1 219 ? -23.267 1.545 6.176 1.00 81.25 219 THR A CA 1
ATOM 1753 C C . THR A 1 219 ? -22.480 2.685 6.829 1.00 81.25 219 THR A C 1
ATOM 1755 O O . THR A 1 219 ? -21.748 3.411 6.148 1.00 81.25 219 THR A O 1
ATOM 1758 N N . PHE A 1 220 ? -22.590 2.844 8.149 1.00 84.38 220 PHE A N 1
ATOM 1759 C CA . PHE A 1 220 ? -21.817 3.820 8.917 1.00 84.38 220 PHE A CA 1
ATOM 1760 C C . PHE A 1 220 ? -20.327 3.484 8.951 1.00 84.38 220 PHE A C 1
ATOM 1762 O O . PHE A 1 220 ? -19.509 4.317 8.553 1.00 84.38 220 PHE A O 1
ATOM 1769 N N . GLU A 1 221 ? -19.987 2.257 9.340 1.00 82.50 221 GLU A N 1
ATOM 1770 C CA . GLU A 1 221 ? -18.609 1.765 9.380 1.00 82.50 221 GLU A CA 1
ATOM 1771 C C . GLU A 1 221 ? -17.957 1.825 7.995 1.00 82.50 221 GLU A C 1
ATOM 1773 O O . GLU A 1 221 ? -16.832 2.314 7.857 1.00 82.50 221 GLU A O 1
ATOM 1778 N N . PHE A 1 222 ? -18.689 1.424 6.950 1.00 79.94 222 PHE A N 1
ATOM 1779 C CA . PHE A 1 222 ? -18.221 1.509 5.570 1.00 79.94 222 PHE A CA 1
ATOM 1780 C C . PHE A 1 222 ? -17.939 2.957 5.151 1.00 79.94 222 PHE A C 1
ATOM 1782 O O . PHE A 1 222 ? -16.897 3.232 4.560 1.00 79.94 222 PHE A O 1
ATOM 1789 N N . THR A 1 223 ? -18.829 3.898 5.487 1.00 82.56 223 THR A N 1
ATOM 1790 C CA . THR A 1 223 ? -18.661 5.322 5.140 1.00 82.56 223 THR A CA 1
ATOM 1791 C C . THR A 1 223 ? -17.432 5.927 5.819 1.00 82.56 223 THR A C 1
ATOM 1793 O O . THR A 1 223 ? -16.663 6.644 5.175 1.00 82.56 223 THR A O 1
ATOM 1796 N N . ILE A 1 224 ? -17.232 5.634 7.107 1.00 84.62 224 ILE A N 1
ATOM 1797 C CA . ILE A 1 224 ? -16.071 6.110 7.872 1.00 84.62 224 ILE A CA 1
ATOM 1798 C C . ILE A 1 224 ? -14.790 5.494 7.317 1.00 84.62 224 ILE A C 1
ATOM 1800 O O . ILE A 1 224 ? -13.843 6.214 7.003 1.00 84.62 224 ILE A O 1
ATOM 1804 N N . SER A 1 225 ? -14.783 4.174 7.128 1.00 81.44 225 SER A N 1
ATOM 1805 C CA . SER A 1 225 ? -13.636 3.449 6.587 1.00 81.44 225 SER A CA 1
ATOM 1806 C C . SER A 1 225 ? -13.259 3.964 5.204 1.00 81.44 225 SER A C 1
ATOM 1808 O O . SER A 1 225 ? -12.085 4.192 4.940 1.00 81.44 225 SER A O 1
ATOM 1810 N N . GLN A 1 226 ? -14.230 4.213 4.323 1.00 79.50 226 GLN A N 1
ATOM 1811 C CA . GLN A 1 226 ? -13.966 4.749 2.990 1.00 79.50 226 GLN A CA 1
ATOM 1812 C C . GLN A 1 226 ? -13.241 6.100 3.047 1.00 79.50 226 GLN A C 1
ATOM 1814 O O . GLN A 1 226 ? -12.245 6.276 2.355 1.00 79.50 226 GLN A O 1
ATOM 1819 N N . GLN A 1 227 ? -13.712 7.026 3.885 1.00 80.88 227 GLN A N 1
ATOM 1820 C CA . GLN A 1 227 ? -13.144 8.374 4.003 1.00 80.88 227 GLN A CA 1
ATOM 1821 C C . GLN A 1 227 ? -11.768 8.381 4.681 1.00 80.88 227 GLN A C 1
ATOM 1823 O O . GLN A 1 227 ? -10.873 9.111 4.264 1.00 80.88 227 GLN A O 1
ATOM 1828 N N . LEU A 1 228 ? -11.584 7.569 5.724 1.00 83.00 228 LEU A N 1
ATOM 1829 C CA . LEU A 1 228 ? -10.335 7.547 6.487 1.00 83.00 228 LEU A CA 1
ATOM 1830 C C . LEU A 1 228 ? -9.242 6.710 5.821 1.00 83.00 228 LEU A C 1
ATOM 1832 O O . LEU A 1 228 ? -8.068 6.998 6.015 1.00 83.00 228 LEU A O 1
ATOM 1836 N N . ASN A 1 229 ? -9.602 5.717 5.002 1.00 76.12 229 ASN A N 1
ATOM 1837 C CA . ASN A 1 229 ? -8.634 4.931 4.229 1.00 76.12 229 ASN A CA 1
ATOM 1838 C C . ASN A 1 229 ? -7.978 5.727 3.090 1.00 76.12 229 ASN A C 1
ATOM 1840 O O . ASN A 1 229 ? -6.994 5.261 2.522 1.00 76.12 229 ASN A O 1
ATOM 1844 N N . GLU A 1 230 ? -8.527 6.886 2.724 1.00 72.94 230 GLU A N 1
ATOM 1845 C CA . GLU A 1 230 ? -7.924 7.800 1.746 1.00 72.94 230 GLU A CA 1
ATOM 1846 C C . GLU A 1 230 ? -6.912 8.761 2.390 1.00 72.94 230 GLU A C 1
ATOM 1848 O O . GLU A 1 230 ? -6.164 9.423 1.672 1.00 72.94 230 GLU A O 1
ATOM 1853 N N . ARG A 1 231 ? -6.863 8.834 3.728 1.00 74.06 231 ARG A N 1
ATOM 1854 C CA . ARG A 1 231 ? -5.972 9.729 4.475 1.00 74.06 231 ARG A CA 1
ATOM 1855 C C . ARG A 1 231 ? -4.806 8.957 5.084 1.00 74.06 231 ARG A C 1
ATOM 1857 O O . ARG A 1 231 ? -4.995 7.935 5.743 1.00 74.06 231 ARG A O 1
ATOM 1864 N N . GLU A 1 232 ? -3.599 9.477 4.900 1.00 72.19 232 GLU A N 1
ATOM 1865 C CA . GLU A 1 232 ? -2.402 8.967 5.567 1.00 72.19 232 GLU A CA 1
ATOM 1866 C C . GLU A 1 232 ? -2.354 9.509 7.003 1.00 72.19 232 GLU A C 1
ATOM 1868 O O . GLU A 1 232 ? -2.330 10.720 7.200 1.00 72.19 232 GLU A O 1
ATOM 1873 N N . ALA A 1 233 ? -2.392 8.611 7.995 1.00 73.38 233 ALA A N 1
ATOM 1874 C CA . ALA A 1 233 ? -2.324 8.926 9.430 1.00 73.38 233 ALA A CA 1
ATOM 1875 C C . ALA A 1 233 ? -3.229 10.103 9.889 1.00 73.38 233 ALA A C 1
ATOM 1877 O O . ALA A 1 233 ? -2.725 11.084 10.439 1.00 73.38 233 ALA A O 1
ATOM 1878 N N . PRO A 1 234 ? -4.562 10.037 9.677 1.00 81.94 234 PRO A N 1
ATOM 1879 C CA . PRO A 1 234 ? -5.466 11.109 10.074 1.00 81.94 234 PRO A CA 1
ATOM 1880 C C . PRO A 1 234 ? -5.419 11.336 11.597 1.00 81.94 234 PRO A C 1
ATOM 1882 O O . PRO A 1 234 ? -5.555 10.363 12.350 1.00 81.94 234 PRO A O 1
ATOM 1885 N N . PRO A 1 235 ? -5.262 12.594 12.047 1.00 84.00 235 PRO A N 1
ATOM 1886 C CA . PRO A 1 235 ? -5.276 12.955 13.461 1.00 84.00 235 PRO A CA 1
ATOM 1887 C C . PRO A 1 235 ? -6.655 12.735 14.093 1.00 84.00 235 PRO A C 1
ATOM 1889 O O . PRO A 1 235 ? -7.661 12.545 13.397 1.00 84.00 235 PRO A O 1
ATOM 1892 N N . PHE A 1 236 ? -6.727 12.803 15.422 1.00 87.12 236 PHE A N 1
ATOM 1893 C CA . PHE A 1 236 ? -7.975 12.605 16.165 1.00 87.12 236 PHE A CA 1
ATOM 1894 C C . PHE A 1 236 ? -9.104 13.524 15.673 1.00 87.12 236 PHE A C 1
ATOM 1896 O O . PHE A 1 236 ? -10.222 13.060 15.435 1.00 87.12 236 PHE A O 1
ATOM 1903 N N . ASP A 1 237 ? -8.806 14.809 15.466 1.00 84.81 237 ASP A N 1
ATOM 1904 C CA . ASP A 1 237 ? -9.789 15.814 15.043 1.00 84.81 237 ASP A CA 1
ATOM 1905 C C . ASP A 1 237 ? -10.395 15.498 13.665 1.00 84.81 237 ASP A C 1
ATOM 1907 O O . ASP A 1 237 ? -11.605 15.645 13.455 1.00 84.81 237 ASP A O 1
ATOM 1911 N N . ASP A 1 238 ? -9.581 14.981 12.742 1.00 85.88 238 ASP A N 1
ATOM 1912 C CA . ASP A 1 238 ? -10.018 14.550 11.412 1.00 85.88 238 ASP A CA 1
ATOM 1913 C C . ASP A 1 238 ? -10.936 13.329 11.490 1.00 85.88 238 ASP A C 1
ATOM 1915 O O . ASP A 1 238 ? -11.965 13.260 10.802 1.00 85.88 238 ASP A O 1
ATOM 1919 N N . VAL A 1 239 ? -10.583 12.361 12.340 1.00 88.50 239 VAL A N 1
ATOM 1920 C CA . VAL A 1 239 ? -11.396 11.162 12.561 1.00 88.50 239 VAL A CA 1
ATOM 1921 C C . VAL A 1 239 ? -12.729 11.535 13.204 1.00 88.50 239 VAL A C 1
ATOM 1923 O O . VAL A 1 239 ? -13.781 11.136 12.701 1.00 88.50 239 VAL A O 1
ATOM 1926 N N . SER A 1 240 ? -12.707 12.370 14.243 1.00 87.69 240 SER A N 1
ATOM 1927 C CA . SER A 1 240 ? -13.903 12.894 14.909 1.00 87.69 240 SER A CA 1
ATOM 1928 C C . SER A 1 240 ? -14.825 13.616 13.922 1.00 87.69 240 SER A C 1
ATOM 1930 O O . SER A 1 240 ? -16.015 13.302 13.828 1.00 87.69 240 SER A O 1
ATOM 1932 N N . THR A 1 241 ? -14.269 14.506 13.096 1.00 89.38 241 THR A N 1
ATOM 1933 C CA . THR A 1 241 ? -15.022 15.235 12.065 1.00 89.38 241 THR A CA 1
ATOM 1934 C C . THR A 1 241 ? -15.640 14.284 11.037 1.00 89.38 241 THR A C 1
ATOM 1936 O O . THR A 1 241 ? -16.801 14.439 10.651 1.00 89.38 241 THR A O 1
ATOM 1939 N N . THR A 1 242 ? -14.902 13.253 10.622 1.00 89.31 242 THR A N 1
ATOM 1940 C CA . THR A 1 242 ? -15.383 12.248 9.661 1.00 89.31 242 THR A CA 1
ATOM 1941 C C . THR A 1 242 ? -16.524 11.408 10.237 1.00 89.31 242 THR A C 1
ATOM 1943 O O . THR A 1 242 ? -17.528 11.176 9.557 1.00 89.31 242 THR A O 1
ATOM 1946 N N . ILE A 1 243 ? -16.418 11.004 11.504 1.00 89.00 243 ILE A N 1
ATOM 1947 C CA . ILE A 1 243 ? -17.464 10.277 12.234 1.00 89.00 243 ILE A CA 1
ATOM 1948 C C . ILE A 1 243 ? -18.727 11.138 12.360 1.00 89.00 243 ILE A C 1
ATOM 1950 O O . ILE A 1 243 ? -19.827 10.669 12.055 1.00 89.00 243 ILE A O 1
ATOM 1954 N N . GLN A 1 244 ? -18.587 12.417 12.726 1.00 87.69 244 GLN A N 1
ATOM 1955 C CA . GLN A 1 244 ? -19.710 13.358 12.807 1.00 87.69 244 GLN A CA 1
ATOM 1956 C C . GLN A 1 244 ? -20.380 13.575 11.445 1.00 87.69 244 GLN A C 1
ATOM 1958 O O . GLN A 1 244 ? -21.611 13.579 11.341 1.00 87.69 244 GLN A O 1
ATOM 1963 N N . TYR A 1 245 ? -19.585 13.720 10.385 1.00 86.69 245 TYR A N 1
ATOM 1964 C CA . TYR A 1 245 ? -20.094 13.837 9.023 1.00 86.69 245 TYR A CA 1
ATOM 1965 C C . TYR A 1 245 ? -20.883 12.588 8.609 1.00 86.69 245 TYR A C 1
ATOM 1967 O O . TYR A 1 245 ? -22.012 12.712 8.125 1.00 86.69 245 TYR A O 1
ATOM 1975 N N . ALA A 1 246 ? -20.336 11.390 8.838 1.00 86.94 246 ALA A N 1
ATOM 1976 C CA . ALA A 1 246 ? -21.002 10.129 8.519 1.00 86.94 246 ALA A CA 1
ATOM 1977 C C . ALA A 1 246 ? -22.323 9.975 9.291 1.00 86.94 246 ALA A C 1
ATOM 1979 O O . ALA A 1 246 ? -23.354 9.648 8.697 1.00 86.94 246 ALA A O 1
ATOM 1980 N N . ALA A 1 247 ? -22.316 10.300 10.586 1.00 85.62 247 ALA A N 1
ATOM 1981 C CA . ALA A 1 247 ? -23.495 10.275 11.446 1.00 85.62 247 ALA A CA 1
ATOM 1982 C C . ALA A 1 247 ? -24.612 11.186 10.912 1.00 85.62 247 ALA A C 1
ATOM 1984 O O . ALA A 1 247 ? -25.753 10.750 10.744 1.00 85.62 247 ALA A O 1
ATOM 1985 N N . ASN A 1 248 ? -24.285 12.440 10.590 1.00 83.50 248 ASN A N 1
ATOM 1986 C CA . ASN A 1 248 ? -25.262 13.415 10.104 1.00 83.50 248 ASN A CA 1
ATOM 1987 C C . ASN A 1 248 ? -25.771 13.079 8.695 1.00 83.50 248 ASN A C 1
ATOM 1989 O O . ASN A 1 248 ? -26.970 13.177 8.423 1.00 83.50 248 ASN A O 1
ATOM 1993 N N . LYS A 1 249 ? -24.879 12.643 7.799 1.00 84.06 249 LYS A N 1
ATOM 1994 C CA . LYS A 1 249 ? -25.227 12.271 6.422 1.00 84.06 249 LYS A CA 1
ATOM 1995 C C . LYS A 1 249 ? -26.208 11.106 6.379 1.00 84.06 249 LYS A C 1
ATOM 1997 O O . LYS A 1 249 ? -27.144 11.135 5.582 1.00 84.06 249 LYS A O 1
ATOM 2002 N N . LEU A 1 250 ? -25.993 10.088 7.211 1.00 81.88 250 LEU A N 1
ATOM 2003 C CA . LEU A 1 250 ? -26.861 8.914 7.242 1.00 81.88 250 LEU A CA 1
ATOM 2004 C C . LEU A 1 250 ? -28.183 9.212 7.950 1.00 81.88 250 LEU A C 1
ATOM 2006 O O . LEU A 1 250 ? -29.226 8.828 7.432 1.00 81.88 250 LEU A O 1
ATOM 2010 N N . ARG A 1 251 ? -28.181 10.013 9.024 1.00 74.12 251 ARG A N 1
ATOM 2011 C CA . ARG A 1 251 ? -29.419 10.443 9.697 1.00 74.12 251 ARG A CA 1
ATOM 2012 C C . ARG A 1 251 ? -30.359 11.227 8.772 1.00 74.12 251 ARG A C 1
ATOM 2014 O O . ARG A 1 251 ? -31.568 11.017 8.810 1.00 74.12 251 ARG A O 1
ATOM 2021 N N . ASN A 1 252 ? -29.809 12.069 7.894 1.00 65.31 252 ASN A N 1
ATOM 2022 C CA . ASN A 1 252 ? -30.590 12.843 6.921 1.00 65.31 252 ASN A CA 1
ATOM 2023 C C . ASN A 1 252 ? -31.174 11.987 5.780 1.00 65.31 252 ASN A C 1
ATOM 2025 O O . ASN A 1 252 ? -32.155 12.393 5.162 1.00 65.31 252 ASN A O 1
ATOM 2029 N N . LYS A 1 253 ? -30.595 10.811 5.496 1.00 59.34 253 LYS A N 1
ATOM 2030 C CA . LYS A 1 253 ? -31.130 9.856 4.508 1.00 59.34 253 LYS A CA 1
ATOM 2031 C C . LYS A 1 253 ? -32.254 8.990 5.075 1.00 59.34 253 LYS A C 1
ATOM 2033 O O . LYS A 1 253 ? -33.142 8.605 4.323 1.00 59.34 253 LYS A O 1
ATOM 2038 N N . SER A 1 254 ? -32.228 8.704 6.376 1.00 54.50 254 SER A N 1
ATOM 2039 C CA . SER A 1 254 ? -33.185 7.800 7.023 1.00 54.50 254 SER A CA 1
ATOM 2040 C C . SER A 1 254 ? -34.569 8.408 7.279 1.00 54.50 254 SER A C 1
ATOM 2042 O O . SER A 1 254 ? -35.448 7.693 7.748 1.00 54.50 254 SER A O 1
ATOM 2044 N N . GLY A 1 255 ? -34.785 9.712 7.049 1.00 48.75 255 GLY A N 1
ATOM 2045 C CA . GLY A 1 255 ? -36.065 10.372 7.356 1.00 48.75 255 GLY A CA 1
ATOM 2046 C C . GLY A 1 255 ? -36.505 10.239 8.824 1.00 48.75 255 GLY A C 1
ATOM 2047 O O . GLY A 1 255 ? -37.683 10.398 9.133 1.00 48.75 255 GLY A O 1
ATOM 2048 N N . ALA A 1 256 ? -35.580 9.912 9.732 1.00 40.34 256 ALA A N 1
ATOM 2049 C CA . ALA A 1 256 ? -35.897 9.643 11.125 1.00 40.34 256 ALA A CA 1
ATOM 2050 C C . ALA A 1 256 ? -36.183 10.963 11.852 1.00 40.34 256 ALA A C 1
ATOM 2052 O O . ALA A 1 256 ? -35.304 11.818 11.986 1.00 40.34 256 ALA A O 1
ATOM 2053 N N . ALA A 1 257 ? -37.426 11.123 12.311 1.00 41.41 257 ALA A N 1
ATOM 2054 C CA . ALA A 1 257 ? -37.818 12.201 13.208 1.00 41.41 257 ALA A CA 1
ATOM 2055 C C . ALA A 1 257 ? -36.921 12.198 14.465 1.00 41.41 257 ALA A C 1
ATOM 2057 O O . ALA A 1 257 ? -36.547 11.122 14.943 1.00 41.41 257 ALA A O 1
ATOM 2058 N N . PRO A 1 258 ? -36.565 13.373 15.016 1.00 42.25 258 PRO A N 1
ATOM 2059 C CA . PRO A 1 258 ? -35.760 13.431 16.229 1.00 42.25 258 PRO A CA 1
ATOM 2060 C C . PRO A 1 258 ? -36.510 12.750 17.388 1.00 42.25 258 PRO A C 1
ATOM 2062 O O . PRO A 1 258 ? -37.720 12.957 17.526 1.00 42.25 258 PRO A O 1
ATOM 2065 N N . PRO A 1 259 ? -35.835 11.948 18.232 1.00 39.94 259 PRO A N 1
ATOM 2066 C CA . PRO A 1 259 ? -36.480 11.370 19.396 1.00 39.94 259 PRO A CA 1
ATOM 2067 C C . PRO A 1 259 ? -36.814 12.490 20.384 1.00 39.94 259 PRO A C 1
ATOM 2069 O O . PRO A 1 259 ? -35.949 13.256 20.807 1.00 39.94 259 PRO A O 1
ATOM 2072 N N . VAL A 1 260 ? -38.089 12.573 20.754 1.00 46.81 260 VAL A N 1
ATOM 2073 C CA . VAL A 1 260 ? -38.542 13.323 21.923 1.00 46.81 260 VAL A CA 1
ATOM 2074 C C . VAL A 1 260 ? -37.996 12.599 23.151 1.00 46.81 260 VAL A C 1
ATOM 2076 O O . VAL A 1 260 ? -38.464 11.513 23.482 1.00 46.81 260 VAL A O 1
ATOM 2079 N N . LEU A 1 261 ? -37.012 13.191 23.826 1.00 35.81 261 LEU A N 1
ATOM 2080 C CA . LEU A 1 261 ? -36.630 12.801 25.179 1.00 35.81 261 LEU A CA 1
ATOM 2081 C C . LEU A 1 261 ? -36.777 14.005 26.109 1.00 35.81 261 LEU A C 1
ATOM 2083 O O . LEU A 1 261 ? -36.081 15.008 25.997 1.00 35.81 261 LEU A O 1
ATOM 2087 N N . THR A 1 262 ? -37.783 13.872 26.972 1.00 31.92 262 THR A N 1
ATOM 2088 C CA . THR A 1 262 ? -37.789 14.204 28.402 1.00 31.92 262 THR A CA 1
ATOM 2089 C C . THR A 1 262 ? -36.805 15.274 28.878 1.00 31.92 262 THR A C 1
ATOM 2091 O O . THR A 1 262 ? -35.592 15.083 28.909 1.00 31.92 262 THR A O 1
ATOM 2094 N N . ALA A 1 263 ? -37.386 16.371 29.357 1.00 40.00 263 ALA A N 1
ATOM 2095 C CA . ALA A 1 263 ? -36.730 17.434 30.095 1.00 40.00 263 ALA A CA 1
ATOM 2096 C C . ALA A 1 263 ? -35.913 16.905 31.287 1.00 40.00 263 ALA A C 1
ATOM 2098 O O . ALA A 1 263 ? -36.505 16.522 32.288 1.00 40.00 263 ALA A O 1
ATOM 2099 N N . SER A 1 264 ? -34.580 16.930 31.181 1.00 41.03 264 SER A N 1
ATOM 2100 C CA . SER A 1 264 ? -33.636 17.287 32.260 1.00 41.03 264 SER A CA 1
ATOM 2101 C C . SER A 1 264 ? -32.189 16.947 31.872 1.00 41.03 264 SER A C 1
ATOM 2103 O O . SER A 1 264 ? -31.614 15.986 32.370 1.00 41.03 264 SER A O 1
ATOM 2105 N N . SER A 1 265 ? -31.572 17.753 31.012 1.00 33.66 265 SER A N 1
ATOM 2106 C CA . SER A 1 265 ? -30.116 17.950 31.002 1.00 33.66 265 SER A CA 1
ATOM 2107 C C . SER A 1 265 ? -29.823 19.181 30.156 1.00 33.66 265 SER A C 1
ATOM 2109 O O . SER A 1 265 ? -29.975 19.161 28.938 1.00 33.66 265 SER A O 1
ATOM 2111 N N . VAL A 1 266 ? -29.495 20.281 30.825 1.00 38.97 266 VAL A N 1
ATOM 2112 C CA . VAL A 1 266 ? -29.085 21.529 30.183 1.00 38.97 266 VAL A CA 1
ATOM 2113 C C . VAL A 1 266 ? -27.771 21.259 29.456 1.00 38.97 266 VAL A C 1
ATOM 2115 O O . VAL A 1 266 ? -26.769 20.954 30.094 1.00 38.97 266 VAL A O 1
ATOM 2118 N N . ASP A 1 267 ? -27.806 21.337 28.132 1.00 33.66 267 ASP A N 1
ATOM 2119 C CA . ASP A 1 267 ? -26.633 21.278 27.267 1.00 33.66 267 ASP A CA 1
ATOM 2120 C C . ASP A 1 267 ? -25.831 22.590 27.442 1.00 33.66 267 ASP A C 1
ATOM 2122 O O . ASP A 1 267 ? -26.362 23.660 27.118 1.00 33.66 267 ASP A O 1
ATOM 2126 N N . PRO A 1 268 ? -24.602 22.585 27.999 1.00 41.44 268 PRO A N 1
ATOM 2127 C CA . PRO A 1 268 ? -23.896 23.822 28.353 1.00 41.44 268 PRO A CA 1
ATOM 2128 C C . PRO A 1 268 ? -23.345 24.617 27.161 1.00 41.44 268 PRO A C 1
ATOM 2130 O O . PRO A 1 268 ? -22.758 25.669 27.377 1.00 41.44 268 PRO A O 1
ATOM 2133 N N . MET A 1 269 ? -23.513 24.150 25.919 1.00 41.47 269 MET A N 1
ATOM 2134 C CA . MET A 1 269 ? -22.882 24.759 24.733 1.00 41.47 269 MET A CA 1
ATOM 2135 C C . MET A 1 269 ? -23.874 25.286 23.683 1.00 41.47 269 MET A C 1
ATOM 2137 O O . MET A 1 269 ? -23.466 25.892 22.696 1.00 41.47 269 MET A O 1
ATOM 2141 N N . ALA A 1 270 ? -25.187 25.142 23.897 1.00 43.19 270 ALA A N 1
ATOM 2142 C CA . ALA A 1 270 ? -26.204 25.627 22.954 1.00 43.19 270 ALA A CA 1
ATOM 2143 C C . ALA A 1 270 ? -26.618 27.102 23.166 1.00 43.19 270 ALA A C 1
ATOM 2145 O O . ALA A 1 270 ? -27.470 27.611 22.440 1.00 43.19 270 ALA A O 1
ATOM 2146 N N . MET A 1 271 ? -26.045 27.805 24.152 1.00 40.47 271 MET A N 1
ATOM 2147 C CA . MET A 1 271 ? -26.514 29.134 24.584 1.00 40.47 271 MET A CA 1
ATOM 2148 C C . MET A 1 271 ? -25.445 30.246 24.524 1.00 40.47 271 MET A C 1
ATOM 2150 O O . MET A 1 271 ? -25.557 31.243 25.240 1.00 40.47 271 MET A O 1
ATOM 2154 N N . GLU A 1 272 ? -24.427 30.110 23.662 1.00 44.81 272 GLU A N 1
ATOM 2155 C CA . GLU A 1 272 ? -23.290 31.052 23.589 1.00 44.81 272 GLU A CA 1
ATOM 2156 C C . GLU A 1 272 ? -22.920 31.546 22.172 1.00 44.81 272 GLU A C 1
ATOM 2158 O O . GLU A 1 272 ? -21.778 31.899 21.903 1.00 44.81 272 GLU A O 1
ATOM 2163 N N . LEU A 1 273 ? -23.884 31.646 21.251 1.00 41.31 273 LEU A N 1
ATOM 2164 C CA . LEU A 1 273 ? -23.682 32.364 19.974 1.00 41.31 273 LEU A CA 1
ATOM 2165 C C . LEU A 1 273 ? -24.649 33.546 19.796 1.00 41.31 273 LEU A C 1
ATOM 2167 O O . LEU A 1 273 ? -24.223 34.632 19.400 1.00 41.31 273 LEU A O 1
ATOM 2171 N N . ASP A 1 274 ? -25.904 33.414 20.233 1.00 43.31 274 ASP A N 1
ATOM 2172 C CA . ASP A 1 274 ? -26.895 34.501 20.131 1.00 43.31 274 ASP A CA 1
ATOM 2173 C C . ASP A 1 274 ? -26.630 35.683 21.086 1.00 43.31 274 ASP A C 1
ATOM 2175 O O . ASP A 1 274 ? -27.042 36.814 20.819 1.00 43.31 274 ASP A O 1
ATOM 2179 N N . ARG A 1 275 ? -25.892 35.474 22.189 1.00 44.97 275 ARG A N 1
ATOM 2180 C CA . ARG A 1 275 ? -25.541 36.563 23.125 1.00 44.97 275 ARG A CA 1
ATOM 2181 C C . ARG A 1 275 ? -24.449 37.494 22.598 1.00 44.97 275 ARG A C 1
ATOM 2183 O O . ARG A 1 275 ? -24.433 38.663 22.979 1.00 44.97 275 ARG A O 1
ATOM 2190 N N . ILE A 1 276 ? -23.576 37.015 21.712 1.00 44.22 276 ILE A N 1
ATOM 2191 C CA . ILE A 1 276 ? -22.446 37.805 21.200 1.00 44.22 276 ILE A CA 1
ATOM 2192 C C . ILE A 1 276 ? -22.879 38.672 20.002 1.00 44.22 276 ILE A C 1
ATOM 2194 O O . ILE A 1 276 ? -22.412 39.803 19.871 1.00 44.22 276 ILE A O 1
ATOM 2198 N N . GLN A 1 277 ? -23.865 38.235 19.205 1.00 48.75 277 GLN A N 1
ATOM 2199 C CA . GLN A 1 277 ? -24.433 39.051 18.116 1.00 48.75 277 GLN A CA 1
ATOM 2200 C C . GLN A 1 277 ? -25.423 40.133 18.590 1.00 48.75 277 GLN A C 1
ATOM 2202 O O . GLN A 1 277 ? -25.514 41.191 17.966 1.00 48.75 277 GLN A O 1
ATOM 2207 N N . ALA A 1 278 ? -26.109 39.943 19.723 1.00 42.41 278 ALA A N 1
ATOM 2208 C CA . ALA A 1 278 ? -27.096 40.908 20.229 1.00 42.41 278 ALA A CA 1
ATOM 2209 C C . ALA A 1 278 ? -26.495 42.150 20.930 1.00 42.41 278 ALA A C 1
ATOM 2211 O O . ALA A 1 278 ? -27.202 43.139 21.136 1.00 42.41 278 ALA A O 1
ATOM 2212 N N . MET A 1 279 ? -25.203 42.144 21.290 1.00 40.62 279 MET A N 1
ATOM 2213 C CA . MET A 1 279 ? -24.545 43.302 21.925 1.00 40.62 279 MET A CA 1
ATOM 2214 C C . MET A 1 279 ? -23.840 44.250 20.941 1.00 40.62 279 MET A C 1
ATOM 2216 O O . MET A 1 279 ? -23.501 45.368 21.329 1.00 40.62 279 MET A O 1
ATOM 2220 N N . GLN A 1 280 ? -23.660 43.865 19.672 1.00 46.38 280 GLN A N 1
ATOM 2221 C CA . GLN A 1 280 ? -22.925 44.671 18.682 1.00 46.38 280 GLN A CA 1
ATOM 2222 C C . GLN A 1 280 ? -23.810 45.611 17.840 1.00 46.38 280 GLN A C 1
ATOM 2224 O O . GLN A 1 280 ? -23.293 46.479 17.140 1.00 46.38 280 GLN A O 1
ATOM 2229 N N . SER A 1 281 ? -25.141 45.532 17.954 1.00 47.09 281 SER A N 1
ATOM 2230 C CA . SER A 1 281 ? -26.082 46.354 17.177 1.00 47.09 281 SER A CA 1
ATOM 2231 C C . SER A 1 281 ? -26.782 47.444 18.002 1.00 47.09 281 SER A C 1
ATOM 2233 O O . SER A 1 281 ? -28.008 47.566 17.981 1.00 47.09 281 SER A O 1
ATOM 2235 N N . ARG A 1 282 ? -26.026 48.280 18.725 1.00 38.28 282 ARG A N 1
ATOM 2236 C CA . ARG A 1 282 ? -26.542 49.578 19.203 1.00 38.28 282 ARG A CA 1
ATOM 2237 C C . ARG A 1 282 ? -26.011 50.700 18.316 1.00 38.28 282 ARG A C 1
ATOM 2239 O O . ARG A 1 282 ? -24.965 51.288 18.578 1.00 38.28 282 ARG A O 1
ATOM 2246 N N . GLY A 1 283 ? -26.754 50.970 17.242 1.00 41.03 283 GLY A N 1
ATOM 2247 C CA . GLY A 1 283 ? -26.541 52.119 16.367 1.00 41.03 283 GLY A CA 1
ATOM 2248 C C . GLY A 1 283 ? -26.634 53.440 17.137 1.00 41.03 283 GLY A C 1
ATOM 2249 O O . GLY A 1 283 ? -27.503 53.621 17.990 1.00 41.03 283 GLY A O 1
ATOM 2250 N N . ARG A 1 284 ? -25.713 54.364 16.841 1.00 40.66 284 ARG A N 1
ATOM 2251 C CA . ARG A 1 284 ? -25.736 55.737 17.361 1.00 40.66 284 ARG A CA 1
ATOM 2252 C C . ARG A 1 284 ? -26.934 56.492 16.780 1.00 40.66 284 ARG A C 1
ATOM 2254 O O . ARG A 1 284 ? -27.171 56.457 15.577 1.00 40.66 284 ARG A O 1
ATOM 2261 N N . TYR A 1 285 ? -27.649 57.204 17.641 1.00 44.66 285 TYR A N 1
ATOM 2262 C CA . TYR A 1 285 ? -28.713 58.140 17.280 1.00 44.66 285 TYR A CA 1
ATOM 2263 C C . TYR A 1 285 ? -28.177 59.287 16.397 1.00 44.66 285 TYR A C 1
ATOM 2265 O O . TYR A 1 285 ? -27.139 59.866 16.719 1.00 44.66 285 TYR A O 1
ATOM 2273 N N . VAL A 1 286 ? -28.889 59.639 15.315 1.00 48.56 286 VAL A N 1
ATOM 2274 C CA . VAL A 1 286 ? -28.595 60.808 14.458 1.00 48.56 286 VAL A CA 1
ATOM 2275 C C . VAL A 1 286 ? -29.821 61.746 14.430 1.00 48.56 286 VAL A C 1
ATOM 2277 O O . VAL A 1 286 ? -30.922 61.262 14.167 1.00 48.56 286 VAL A O 1
ATOM 2280 N N . PRO A 1 287 ? -29.680 63.065 14.689 1.00 33.34 287 PRO A N 1
ATOM 2281 C CA . PRO A 1 287 ? -30.813 63.998 14.784 1.00 33.34 287 PRO A CA 1
ATOM 2282 C C . PRO A 1 287 ? -31.422 64.430 13.426 1.00 33.34 287 PRO A C 1
ATOM 2284 O O . PRO A 1 287 ? -30.745 64.393 12.396 1.00 33.34 287 PRO A O 1
ATOM 2287 N N . PRO A 1 288 ? -32.685 64.912 13.403 1.00 37.69 288 PRO A N 1
ATOM 2288 C CA . PRO A 1 288 ? -33.510 64.993 12.196 1.00 37.69 288 PRO A CA 1
ATOM 2289 C C . PRO A 1 288 ? -33.461 66.370 11.507 1.00 37.69 288 PRO A C 1
ATOM 2291 O O . PRO A 1 288 ? -34.445 67.099 11.534 1.00 37.69 288 PRO A O 1
ATOM 2294 N N . GLN A 1 289 ? -32.351 66.758 10.866 1.00 40.53 289 GLN A N 1
ATOM 2295 C CA . GLN A 1 289 ? -32.300 68.017 10.084 1.00 40.53 289 GLN A CA 1
ATOM 2296 C C . GLN A 1 289 ? -31.461 67.949 8.794 1.00 40.53 289 GLN A C 1
ATOM 2298 O O . GLN A 1 289 ? -30.760 68.890 8.434 1.00 40.53 289 GLN A O 1
ATOM 2303 N N . ARG A 1 290 ? -31.565 66.858 8.026 1.00 39.94 290 ARG A N 1
ATOM 2304 C CA . ARG A 1 290 ? -31.039 66.851 6.650 1.00 39.94 290 ARG A CA 1
ATOM 2305 C C . ARG A 1 290 ? -31.892 66.001 5.711 1.00 39.94 290 ARG A C 1
ATOM 2307 O O . ARG A 1 290 ? -31.505 64.920 5.290 1.00 39.94 290 ARG A O 1
ATOM 2314 N N . ARG A 1 291 ? -33.084 66.503 5.374 1.00 42.41 291 ARG A N 1
ATOM 2315 C CA . ARG A 1 291 ? -33.753 66.124 4.122 1.00 42.41 291 ARG A CA 1
ATOM 2316 C C . ARG A 1 291 ? -33.111 66.932 3.004 1.00 42.41 291 ARG A C 1
ATOM 2318 O O . ARG A 1 291 ? -33.327 68.136 2.958 1.00 42.41 291 ARG A O 1
ATOM 2325 N N . GLN A 1 292 ? -32.394 66.278 2.097 1.00 34.38 292 GLN A N 1
ATOM 2326 C CA . GLN A 1 292 ? -32.303 66.736 0.713 1.00 34.38 292 GLN A CA 1
ATOM 2327 C C . GLN A 1 292 ? -31.997 65.558 -0.223 1.00 34.38 292 GLN A C 1
ATOM 2329 O O . GLN A 1 292 ? -30.923 64.976 -0.175 1.00 34.38 292 GLN A O 1
ATOM 2334 N N . ILE A 1 293 ? -33.024 65.254 -1.024 1.00 35.62 293 ILE A N 1
ATOM 2335 C CA . ILE A 1 293 ? -33.024 64.815 -2.428 1.00 35.62 293 ILE A CA 1
ATOM 2336 C C . ILE A 1 293 ? -32.292 63.497 -2.749 1.00 35.62 293 ILE A C 1
ATOM 2338 O O . ILE A 1 293 ? -31.070 63.416 -2.797 1.00 35.62 293 ILE A O 1
ATOM 2342 N N . GLN A 1 294 ? -33.109 62.476 -3.041 1.00 37.25 294 GLN A N 1
ATOM 2343 C CA . GLN A 1 294 ? -32.731 61.201 -3.662 1.00 37.25 294 GLN A CA 1
ATOM 2344 C C . GLN A 1 294 ? -32.057 61.403 -5.030 1.00 37.25 294 GLN A C 1
ATOM 2346 O O . GLN A 1 294 ? -32.496 62.244 -5.816 1.00 37.25 294 GLN A O 1
ATOM 2351 N N . PRO A 1 295 ? -31.092 60.533 -5.360 1.00 31.83 295 PRO A N 1
ATOM 2352 C CA . PRO A 1 295 ? -31.184 59.752 -6.596 1.00 31.83 295 PRO A CA 1
ATOM 2353 C C . PRO A 1 295 ? -30.884 58.254 -6.349 1.00 31.83 295 PRO A C 1
ATOM 2355 O O . PRO A 1 295 ? -30.514 57.875 -5.240 1.00 31.83 295 PRO A O 1
ATOM 2358 N N . PRO A 1 296 ? -31.043 57.413 -7.385 1.00 35.50 296 PRO A N 1
ATOM 2359 C CA . PRO A 1 296 ? -32.112 56.419 -7.512 1.00 35.50 296 PRO A CA 1
ATOM 2360 C C . PRO A 1 296 ? -32.070 55.303 -6.450 1.00 35.50 296 PRO A C 1
ATOM 2362 O O . PRO A 1 296 ? -31.015 54.992 -5.910 1.00 35.50 296 PRO A O 1
ATOM 2365 N N . CYS A 1 297 ? -33.241 54.706 -6.178 1.00 28.42 297 CYS A N 1
ATOM 2366 C CA . CYS A 1 297 ? -33.462 53.556 -5.288 1.00 28.42 297 CYS A CA 1
ATOM 2367 C C . CYS A 1 297 ? -32.203 52.691 -5.075 1.00 28.42 297 CYS A C 1
ATOM 2369 O O . CYS A 1 297 ? -31.754 52.064 -6.039 1.00 28.42 297 CYS A O 1
ATOM 2371 N N . PRO A 1 298 ? -31.661 52.604 -3.843 1.00 34.44 298 PRO A N 1
ATOM 2372 C CA . PRO A 1 298 ? -30.634 51.624 -3.552 1.00 34.44 298 PRO A CA 1
ATOM 2373 C C . PRO A 1 298 ? -31.275 50.256 -3.754 1.00 34.44 298 PRO A C 1
ATOM 2375 O O . PRO A 1 298 ? -32.223 49.894 -3.053 1.00 34.44 298 PRO A O 1
ATOM 2378 N N . GLN A 1 299 ? -30.798 49.546 -4.776 1.00 44.19 299 GLN A N 1
ATOM 2379 C CA . GLN A 1 299 ? -31.084 48.133 -4.979 1.00 44.19 299 GLN A CA 1
ATOM 2380 C C . GLN A 1 299 ? -30.880 47.448 -3.620 1.00 44.19 299 GLN A C 1
ATOM 2382 O O . GLN A 1 299 ? -29.819 47.638 -3.016 1.00 44.19 299 GLN A O 1
ATOM 2387 N N . PRO A 1 300 ? -31.876 46.725 -3.076 1.00 46.62 300 PRO A N 1
ATOM 2388 C CA . PRO A 1 300 ? -31.631 45.922 -1.889 1.00 46.62 300 PRO A CA 1
ATOM 2389 C C . PRO A 1 300 ? -30.434 45.018 -2.202 1.00 46.62 300 PRO A C 1
ATOM 2391 O O . PRO A 1 300 ? -30.382 44.465 -3.298 1.00 46.62 300 PRO A O 1
ATOM 2394 N N . ASN A 1 301 ? -29.460 44.914 -1.290 1.00 52.03 301 ASN A N 1
ATOM 2395 C CA . ASN A 1 301 ? -28.288 44.044 -1.442 1.00 52.03 301 ASN A CA 1
ATOM 2396 C C . ASN A 1 301 ? -28.755 42.580 -1.535 1.00 52.03 301 ASN A C 1
ATOM 2398 O O . ASN A 1 301 ? -28.808 41.849 -0.543 1.00 52.03 301 ASN A O 1
ATOM 2402 N N . LEU A 1 302 ? -29.177 42.169 -2.727 1.00 61.66 302 LEU A N 1
ATOM 2403 C CA . LEU A 1 302 ? -29.628 40.827 -3.036 1.00 61.66 302 LEU A CA 1
ATOM 2404 C C . LEU A 1 302 ? -28.380 40.005 -3.334 1.00 61.66 302 LEU A C 1
ATOM 2406 O O . LEU A 1 302 ? -27.797 40.091 -4.410 1.00 61.66 302 LEU A O 1
ATOM 2410 N N . SER A 1 303 ? -27.958 39.228 -2.340 1.00 66.44 303 SER A N 1
ATOM 2411 C CA . SER A 1 303 ? -26.814 38.330 -2.472 1.00 66.44 303 SER A CA 1
ATOM 2412 C C . SER A 1 303 ? -27.120 37.232 -3.492 1.00 66.44 303 SER A C 1
ATOM 2414 O O . SER A 1 303 ? -28.076 36.463 -3.332 1.00 66.44 303 SER A O 1
ATOM 2416 N N . ILE A 1 304 ? -26.275 37.147 -4.522 1.00 65.56 304 ILE A N 1
ATOM 2417 C CA . ILE A 1 304 ? -26.323 36.085 -5.531 1.00 65.56 304 ILE A CA 1
ATOM 2418 C C . ILE A 1 304 ? -26.071 34.720 -4.871 1.00 65.56 304 ILE A C 1
ATOM 2420 O O . ILE A 1 304 ? -26.748 33.762 -5.225 1.00 65.56 304 ILE A O 1
ATOM 2424 N N . ASP A 1 305 ? -25.205 34.636 -3.857 1.00 64.12 305 ASP A N 1
ATOM 2425 C CA . ASP A 1 305 ? -24.903 33.382 -3.145 1.00 64.12 305 ASP A CA 1
ATOM 2426 C C . ASP A 1 305 ? -26.078 32.867 -2.313 1.00 64.12 305 ASP A C 1
ATOM 2428 O O . ASP A 1 305 ? -26.380 31.672 -2.282 1.00 64.12 305 ASP A O 1
ATOM 2432 N N . LYS A 1 306 ? -26.817 33.774 -1.665 1.00 66.38 306 LYS A N 1
ATOM 2433 C CA . LYS A 1 306 ? -28.077 33.393 -1.017 1.00 66.38 306 LYS A CA 1
ATOM 2434 C C . LYS A 1 306 ? -29.092 32.953 -2.070 1.00 66.38 306 LYS A C 1
ATOM 2436 O O . LYS A 1 306 ? -29.757 31.935 -1.882 1.00 66.38 306 LYS A O 1
ATOM 2441 N N . ALA A 1 307 ? -29.185 33.660 -3.195 1.00 68.69 307 ALA A N 1
ATOM 2442 C CA . ALA A 1 307 ? -30.085 33.275 -4.274 1.00 68.69 307 ALA A CA 1
ATOM 2443 C C . ALA A 1 307 ? -29.742 31.891 -4.858 1.00 68.69 307 ALA A C 1
ATOM 2445 O O . ALA A 1 307 ? -30.655 31.089 -5.033 1.00 68.69 307 ALA A O 1
ATOM 2446 N N . THR A 1 308 ? -28.465 31.573 -5.115 1.00 68.94 308 THR A N 1
ATOM 2447 C CA . THR A 1 308 ? -28.030 30.257 -5.624 1.00 68.94 308 THR A CA 1
ATOM 2448 C C . THR A 1 308 ? -28.298 29.156 -4.611 1.00 68.94 308 THR A C 1
ATOM 2450 O O . THR A 1 308 ? -28.832 28.111 -4.980 1.00 68.94 308 THR A O 1
ATOM 2453 N N . HIS A 1 309 ? -27.999 29.392 -3.332 1.00 69.25 309 HIS A N 1
ATOM 2454 C CA . HIS A 1 309 ? -28.215 28.403 -2.281 1.00 69.25 309 HIS A CA 1
ATOM 2455 C C . HIS A 1 309 ? -29.693 28.030 -2.118 1.00 69.25 309 HIS A C 1
ATOM 2457 O O . HIS A 1 309 ? -29.994 26.884 -1.779 1.00 69.25 309 HIS A O 1
ATOM 2463 N N . PHE A 1 310 ? -30.613 28.975 -2.327 1.00 65.00 310 PHE A N 1
ATOM 2464 C CA . PHE A 1 310 ? -32.054 28.754 -2.166 1.00 65.00 310 PHE A CA 1
ATOM 2465 C C . PHE A 1 310 ? -32.809 28.489 -3.475 1.00 65.00 310 PHE A C 1
ATOM 2467 O O . PHE A 1 310 ? -33.987 28.139 -3.422 1.00 65.00 310 PHE A O 1
ATOM 2474 N N . LYS A 1 311 ? -32.145 28.573 -4.634 1.00 71.44 311 LYS A N 1
ATOM 2475 C CA . LYS A 1 311 ? -32.751 28.307 -5.944 1.00 71.44 311 LYS A CA 1
ATOM 2476 C C . LYS A 1 311 ? -33.301 26.881 -6.017 1.00 71.44 311 LYS A C 1
ATOM 2478 O O . LYS A 1 311 ? -32.572 25.913 -5.806 1.00 71.44 311 LYS A O 1
ATOM 2483 N N . GLY A 1 312 ? -34.587 26.746 -6.328 1.00 63.28 312 GLY A N 1
ATOM 2484 C CA . GLY A 1 312 ? -35.260 25.453 -6.486 1.00 63.28 312 GLY A CA 1
ATOM 2485 C C . GLY A 1 312 ? -35.526 24.691 -5.183 1.00 63.28 312 GLY A C 1
ATOM 2486 O O . GLY A 1 312 ? -36.080 23.596 -5.242 1.00 63.28 312 GLY A O 1
ATOM 2487 N N . LYS A 1 313 ? -35.188 25.249 -4.009 1.00 65.81 313 LYS A N 1
ATOM 2488 C CA . LYS A 1 313 ? -35.506 24.625 -2.708 1.00 65.81 313 LYS A CA 1
ATOM 2489 C C . LYS A 1 313 ? -36.983 24.752 -2.317 1.00 65.81 313 LYS A C 1
ATOM 2491 O O . LYS A 1 313 ? -37.414 24.073 -1.391 1.00 65.81 313 LYS A O 1
ATOM 2496 N N . GLY A 1 314 ? -37.753 25.549 -3.061 1.00 58.66 314 GLY A N 1
ATOM 2497 C CA . GLY A 1 314 ? -39.200 25.674 -2.921 1.00 58.66 314 GLY A CA 1
ATOM 2498 C C . GLY A 1 314 ? -39.626 26.453 -1.675 1.00 58.66 314 GLY A C 1
ATOM 2499 O O . GLY A 1 314 ? -38.962 26.465 -0.639 1.00 58.66 314 GLY A O 1
ATOM 2500 N N . GLN A 1 315 ? -40.769 27.124 -1.774 1.00 65.88 315 GLN A N 1
ATOM 2501 C CA . GLN A 1 315 ? -41.373 27.830 -0.652 1.00 65.88 315 GLN A CA 1
ATOM 2502 C C . GLN A 1 315 ? -42.236 26.852 0.152 1.00 65.88 315 GLN A C 1
ATOM 2504 O O . GLN A 1 315 ? -43.336 26.502 -0.268 1.00 65.88 315 GLN A O 1
ATOM 2509 N N . SER A 1 316 ? -41.746 26.383 1.301 1.00 63.75 316 SER A N 1
ATOM 2510 C CA . SER A 1 316 ? -42.595 25.637 2.238 1.00 63.75 316 SER A CA 1
ATOM 2511 C C . SER A 1 316 ? -43.570 26.582 2.945 1.00 63.75 316 SER A C 1
ATOM 2513 O O . SER A 1 316 ? -43.258 27.748 3.188 1.00 63.75 316 SER A O 1
ATOM 2515 N N . GLU A 1 317 ? -44.751 26.086 3.313 1.00 61.91 317 GLU A N 1
ATOM 2516 C CA . GLU A 1 317 ? -45.819 26.888 3.933 1.00 61.91 317 GLU A CA 1
ATOM 2517 C C . GLU A 1 317 ? -45.355 27.602 5.222 1.00 61.91 317 GLU A C 1
ATOM 2519 O O . GLU A 1 317 ? -45.670 28.771 5.452 1.00 61.91 317 GLU A O 1
ATOM 2524 N N . ALA A 1 318 ? -44.479 26.955 6.000 1.00 63.75 318 ALA A N 1
ATOM 2525 C CA . ALA A 1 318 ? -43.846 27.535 7.188 1.00 63.75 318 ALA A CA 1
ATOM 2526 C C . ALA A 1 318 ? -42.920 28.728 6.873 1.00 63.75 318 ALA A C 1
ATOM 2528 O O . ALA A 1 318 ? -42.836 29.685 7.645 1.00 63.75 318 ALA A O 1
ATOM 2529 N N . LEU A 1 319 ? -42.224 28.690 5.733 1.00 63.38 319 LEU A N 1
ATOM 2530 C CA . LEU A 1 319 ? -41.325 29.753 5.286 1.00 63.38 319 LEU A CA 1
ATOM 2531 C C . LEU A 1 319 ? -42.095 30.941 4.704 1.00 63.38 319 LEU A C 1
ATOM 2533 O O . LEU A 1 319 ? -41.744 32.090 4.981 1.00 63.38 319 LEU A O 1
ATOM 2537 N N . VAL A 1 320 ? -43.179 30.671 3.976 1.00 66.06 320 VAL A N 1
ATOM 2538 C CA . VAL A 1 320 ? -44.086 31.704 3.458 1.00 66.06 320 VAL A CA 1
ATOM 2539 C C . VAL A 1 320 ? -44.732 32.484 4.601 1.00 66.06 320 VAL A C 1
ATOM 2541 O O . VAL A 1 320 ? -44.781 33.712 4.552 1.00 66.06 320 VAL A O 1
ATOM 2544 N N . SER A 1 321 ? -45.150 31.798 5.669 1.00 66.44 321 SER A N 1
ATOM 2545 C CA . SER A 1 321 ? -45.758 32.456 6.830 1.00 66.44 321 SER A CA 1
ATOM 2546 C C . SER A 1 321 ? -44.772 33.319 7.632 1.00 66.44 321 SER A C 1
ATOM 2548 O O . SER A 1 321 ? -45.205 34.230 8.334 1.00 66.44 321 SER A O 1
ATOM 2550 N N . LYS A 1 322 ? -43.460 33.049 7.541 1.00 62.09 322 LYS A N 1
ATOM 2551 C CA . LYS A 1 322 ? -42.415 33.757 8.301 1.00 62.09 322 LYS A CA 1
ATOM 2552 C C . LYS A 1 322 ? -41.762 34.908 7.528 1.00 62.09 322 LYS A C 1
ATOM 2554 O O . LYS A 1 322 ? -41.425 35.920 8.135 1.00 62.09 322 LYS A O 1
ATOM 2559 N N . TYR A 1 323 ? -41.571 34.758 6.217 1.00 63.84 323 TYR A N 1
ATOM 2560 C CA . TYR A 1 323 ? -40.828 35.718 5.385 1.00 63.84 323 TYR A CA 1
ATOM 2561 C C . TYR A 1 323 ? -41.672 36.365 4.276 1.00 63.84 323 TYR A C 1
ATOM 2563 O O . TYR A 1 323 ? -41.177 37.225 3.550 1.00 63.84 323 TYR A O 1
ATOM 2571 N N . GLY A 1 324 ? -42.951 35.995 4.166 1.00 72.62 324 GLY A N 1
ATOM 2572 C CA . GLY A 1 324 ? -43.874 36.503 3.154 1.00 72.62 324 GLY A CA 1
ATOM 2573 C C . GLY A 1 324 ? -43.765 35.769 1.816 1.00 72.62 324 GLY A C 1
ATOM 2574 O O . GLY A 1 324 ? -42.819 35.028 1.561 1.00 72.62 324 GLY A O 1
ATOM 2575 N N . ASN A 1 325 ? -44.754 35.975 0.941 1.00 75.00 325 ASN A N 1
ATOM 2576 C CA . ASN A 1 325 ? -44.840 35.321 -0.374 1.00 75.00 325 ASN A CA 1
ATOM 2577 C C . ASN A 1 325 ? -44.455 36.237 -1.553 1.00 75.00 325 ASN A C 1
ATOM 2579 O O . ASN A 1 325 ? -44.680 35.891 -2.709 1.00 75.00 325 ASN A O 1
ATOM 2583 N N . HIS A 1 326 ? -43.934 37.436 -1.293 1.00 72.81 326 HIS A N 1
ATOM 2584 C CA . HIS A 1 326 ? -43.604 38.376 -2.363 1.00 72.81 326 HIS A CA 1
ATOM 2585 C C . HIS A 1 326 ? -42.141 38.248 -2.799 1.00 72.81 326 HIS A C 1
ATOM 2587 O O . HIS A 1 326 ? -41.230 38.061 -1.983 1.00 72.81 326 HIS A O 1
ATOM 2593 N N . CYS A 1 327 ? -41.886 38.412 -4.089 1.00 79.19 327 CYS A N 1
ATOM 2594 C CA . CYS A 1 327 ? -40.537 38.549 -4.604 1.00 79.19 327 CYS A CA 1
ATOM 2595 C C . CYS A 1 327 ? -40.028 39.968 -4.336 1.00 79.19 327 CYS A C 1
ATOM 2597 O O . CYS A 1 327 ? -40.586 40.935 -4.842 1.00 79.19 327 CYS A O 1
ATOM 2599 N N . ILE A 1 328 ? -38.930 40.100 -3.591 1.00 73.81 328 ILE A N 1
ATOM 2600 C CA . ILE A 1 328 ? -38.324 41.409 -3.282 1.00 73.81 328 ILE A CA 1
ATOM 2601 C C . ILE A 1 328 ? -37.752 42.082 -4.547 1.00 73.81 328 ILE A C 1
ATOM 2603 O O . ILE A 1 328 ? -37.644 43.302 -4.591 1.00 73.81 328 ILE A O 1
ATOM 2607 N N . TYR A 1 329 ? -37.422 41.306 -5.590 1.00 74.25 329 TYR A N 1
ATOM 2608 C CA . TYR A 1 329 ? -36.854 41.836 -6.835 1.00 74.25 329 TYR A CA 1
ATOM 2609 C C . TYR A 1 329 ? -37.913 42.371 -7.808 1.00 74.25 329 TYR A C 1
ATOM 2611 O O . TYR A 1 329 ? -37.824 43.508 -8.253 1.00 74.25 329 TYR A O 1
ATOM 2619 N N . CYS A 1 330 ? -38.926 41.565 -8.147 1.00 77.25 330 CYS A N 1
ATOM 2620 C CA . CYS A 1 330 ? -39.948 41.952 -9.129 1.00 77.25 330 CYS A CA 1
ATOM 2621 C C . CYS A 1 330 ? -41.284 42.392 -8.508 1.00 77.25 330 CYS A C 1
ATOM 2623 O O . CYS A 1 330 ? -42.175 42.823 -9.234 1.00 77.25 330 CYS A O 1
ATOM 2625 N N . GLY A 1 331 ? -41.452 42.254 -7.190 1.00 74.56 331 GLY A N 1
ATOM 2626 C CA . GLY A 1 331 ? -42.674 42.617 -6.465 1.00 74.56 331 GLY A CA 1
ATOM 2627 C C . GLY A 1 331 ? -43.852 41.650 -6.635 1.00 74.56 331 GLY A C 1
ATOM 2628 O O . GLY A 1 331 ? -44.915 41.895 -6.073 1.00 74.56 331 GLY A O 1
ATOM 2629 N N . VAL A 1 332 ? -43.702 40.560 -7.399 1.00 75.75 332 VAL A N 1
ATOM 2630 C CA . VAL A 1 332 ? -44.787 39.603 -7.685 1.00 75.75 332 VAL A CA 1
ATOM 2631 C C . VAL A 1 332 ? -44.871 38.523 -6.604 1.00 75.75 332 VAL A C 1
ATOM 2633 O O . VAL A 1 332 ? -43.850 38.037 -6.121 1.00 75.75 332 VAL A O 1
ATOM 2636 N N . ASN A 1 333 ? -46.092 38.123 -6.241 1.00 74.56 333 ASN A N 1
ATOM 2637 C CA . ASN A 1 333 ? -46.344 37.059 -5.268 1.00 74.56 333 ASN A CA 1
ATOM 2638 C C . ASN A 1 333 ? -46.197 35.655 -5.880 1.00 74.56 333 ASN A C 1
ATOM 2640 O O . ASN A 1 333 ? -46.484 35.457 -7.059 1.00 74.56 333 ASN A O 1
ATOM 2644 N N . GLY A 1 334 ? -45.803 34.672 -5.069 1.00 72.12 334 GLY A N 1
ATOM 2645 C CA . GLY A 1 334 ? -45.724 33.257 -5.456 1.00 72.12 334 GLY A CA 1
ATOM 2646 C C . GLY A 1 334 ? -44.317 32.752 -5.780 1.00 72.12 334 GLY A C 1
ATOM 2647 O O . GLY A 1 334 ? -44.159 31.593 -6.145 1.00 72.12 334 GLY A O 1
ATOM 2648 N N . HIS A 1 335 ? -43.297 33.605 -5.670 1.00 74.75 335 HIS A N 1
ATOM 2649 C CA . HIS A 1 335 ? -41.891 33.203 -5.729 1.00 74.75 335 HIS A CA 1
ATOM 2650 C C . HIS A 1 335 ? -41.022 34.191 -4.943 1.00 74.75 335 HIS A C 1
ATOM 2652 O O . HIS A 1 335 ? -41.419 35.329 -4.689 1.00 74.75 335 HIS A O 1
ATOM 2658 N N . TRP A 1 336 ? -39.830 33.762 -4.538 1.00 81.75 336 TRP A N 1
ATOM 2659 C CA . TRP A 1 336 ? -38.830 34.640 -3.930 1.00 81.75 336 TRP A CA 1
ATOM 2660 C C . TRP A 1 336 ? -37.800 35.069 -4.967 1.00 81.75 336 TRP A C 1
ATOM 2662 O O . TRP A 1 336 ? -37.729 34.501 -6.054 1.00 81.75 336 TRP A O 1
ATOM 2672 N N . TYR A 1 337 ? -36.980 36.071 -4.644 1.00 75.50 337 TYR A N 1
ATOM 2673 C CA . TYR A 1 337 ? -35.955 36.551 -5.579 1.00 75.50 337 TYR A CA 1
ATOM 2674 C C . TYR A 1 337 ? -34.966 35.442 -5.992 1.00 75.50 337 TYR A C 1
ATOM 2676 O O . TYR A 1 337 ? -34.485 35.461 -7.121 1.00 75.50 337 TYR A O 1
ATOM 2684 N N . SER A 1 338 ? -34.752 34.430 -5.137 1.00 76.69 338 SER A N 1
ATOM 2685 C CA . SER A 1 338 ? -33.984 33.209 -5.438 1.00 76.69 338 SER A CA 1
ATOM 2686 C C . SER A 1 338 ? -34.521 32.419 -6.632 1.00 76.69 338 SER A C 1
ATOM 2688 O O . SER A 1 338 ? -33.746 31.789 -7.347 1.00 76.69 338 SER A O 1
ATOM 2690 N N . ASP A 1 339 ? -35.826 32.492 -6.886 1.00 75.06 339 ASP A N 1
ATOM 2691 C CA . ASP A 1 339 ? -36.516 31.796 -7.976 1.00 75.06 339 ASP A CA 1
ATOM 2692 C C . ASP A 1 339 ? -37.068 32.779 -9.024 1.00 75.06 339 ASP A C 1
ATOM 2694 O O . ASP A 1 339 ? -37.843 32.411 -9.906 1.00 75.06 339 ASP A O 1
ATOM 2698 N N . CYS A 1 340 ? -36.664 34.052 -8.959 1.00 80.31 340 CYS A N 1
ATOM 2699 C CA . CYS A 1 340 ? -37.145 35.078 -9.872 1.00 80.31 340 CYS A CA 1
ATOM 2700 C C . CYS A 1 340 ? -36.405 35.025 -11.210 1.00 80.31 340 CYS A C 1
ATOM 2702 O O . CYS A 1 340 ? -35.194 35.235 -11.291 1.00 80.31 340 CYS A O 1
ATOM 2704 N N . ILE A 1 341 ? -37.157 34.813 -12.291 1.00 78.06 341 ILE A N 1
ATOM 2705 C CA . ILE A 1 341 ? -36.610 34.758 -13.654 1.00 78.06 341 ILE A CA 1
ATOM 2706 C C . ILE A 1 341 ? -35.973 36.098 -14.045 1.00 78.06 341 ILE A C 1
ATOM 2708 O O . ILE A 1 341 ? -34.912 36.115 -14.665 1.00 78.06 341 ILE A O 1
ATOM 2712 N N . HIS A 1 342 ? -36.585 37.224 -13.661 1.00 76.19 342 HIS A N 1
ATOM 2713 C CA . HIS A 1 342 ? -36.046 38.553 -13.959 1.00 76.19 342 HIS A CA 1
ATOM 2714 C C . HIS A 1 342 ? -34.711 38.800 -13.251 1.00 76.19 342 HIS A C 1
ATOM 2716 O O . HIS A 1 342 ? -33.778 39.283 -13.885 1.00 76.19 342 HIS A O 1
ATOM 2722 N N . PHE A 1 343 ? -34.591 38.378 -11.988 1.00 78.19 343 PHE A N 1
ATOM 2723 C CA . PHE A 1 343 ? -33.347 38.479 -11.222 1.00 78.19 343 PHE A CA 1
ATOM 2724 C C . PHE A 1 343 ? -32.216 37.702 -11.902 1.00 78.19 343 PHE A C 1
ATOM 2726 O O . PHE A 1 343 ? -31.180 38.272 -12.230 1.00 78.19 343 PHE A O 1
ATOM 2733 N N . TRP A 1 344 ? -32.437 36.423 -12.223 1.00 77.25 344 TRP A N 1
ATOM 2734 C CA . TRP A 1 344 ? -31.415 35.607 -12.887 1.00 77.25 344 TRP A CA 1
ATOM 2735 C C . TRP A 1 344 ? -31.079 36.083 -14.301 1.00 77.25 344 TRP A C 1
ATOM 2737 O O . TRP A 1 344 ? -29.944 35.915 -14.744 1.00 77.25 344 TRP A O 1
ATOM 2747 N N . LYS A 1 345 ? -32.032 36.706 -15.003 1.00 77.25 345 LYS A N 1
ATOM 2748 C CA . LYS A 1 345 ? -31.780 37.329 -16.306 1.00 77.25 345 LYS A CA 1
ATOM 2749 C C . LYS A 1 345 ? -30.876 38.557 -16.175 1.00 77.25 345 LYS A C 1
ATOM 2751 O O . LYS A 1 345 ? -29.990 38.734 -17.005 1.00 77.25 345 LYS A O 1
ATOM 2756 N N . ASP A 1 346 ? -31.060 39.379 -15.147 1.00 73.75 346 ASP A N 1
ATOM 2757 C CA . ASP A 1 346 ? -30.215 40.554 -14.912 1.00 73.75 346 ASP A CA 1
ATOM 2758 C C . ASP A 1 346 ? -28.832 40.182 -14.341 1.00 73.75 346 ASP A C 1
ATOM 2760 O O . ASP A 1 346 ? -27.840 40.795 -14.741 1.00 73.75 346 ASP A O 1
ATOM 2764 N N . VAL A 1 347 ? -28.728 39.108 -13.543 1.00 73.88 347 VAL A N 1
ATOM 2765 C CA . VAL A 1 347 ? -27.440 38.481 -13.175 1.00 73.88 347 VAL A CA 1
ATOM 2766 C C . VAL A 1 347 ? -26.705 37.979 -14.425 1.00 73.88 347 VAL A C 1
ATOM 2768 O O . VAL A 1 347 ? -25.536 38.298 -14.628 1.00 73.88 347 VAL A O 1
ATOM 2771 N N . ALA A 1 348 ? -27.386 37.248 -15.316 1.00 71.50 348 ALA A N 1
ATOM 2772 C CA . ALA A 1 348 ? -26.781 36.734 -16.550 1.00 71.50 348 ALA A CA 1
ATOM 2773 C C . ALA A 1 348 ? -26.321 37.853 -17.503 1.00 71.50 348 ALA A C 1
ATOM 2775 O O . ALA A 1 348 ? -25.315 37.708 -18.196 1.00 71.50 348 ALA A O 1
ATOM 2776 N N . ASN A 1 349 ? -27.024 38.987 -17.502 1.00 71.69 349 ASN A N 1
ATOM 2777 C CA . ASN A 1 349 ? -26.677 40.166 -18.295 1.00 71.69 349 ASN A CA 1
ATOM 2778 C C . ASN A 1 349 ? -25.643 41.086 -17.615 1.00 71.69 349 ASN A C 1
ATOM 2780 O O . ASN A 1 349 ? -25.428 42.193 -18.107 1.00 71.69 349 ASN A O 1
ATOM 2784 N N . LYS A 1 350 ? -25.019 40.655 -16.504 1.00 65.31 350 LYS A N 1
ATOM 2785 C CA . LYS A 1 350 ? -24.026 41.419 -15.722 1.00 65.31 350 LYS A CA 1
ATOM 2786 C C . LYS A 1 350 ? -24.513 42.804 -15.282 1.00 65.31 350 LYS A C 1
ATOM 2788 O O . LYS A 1 350 ?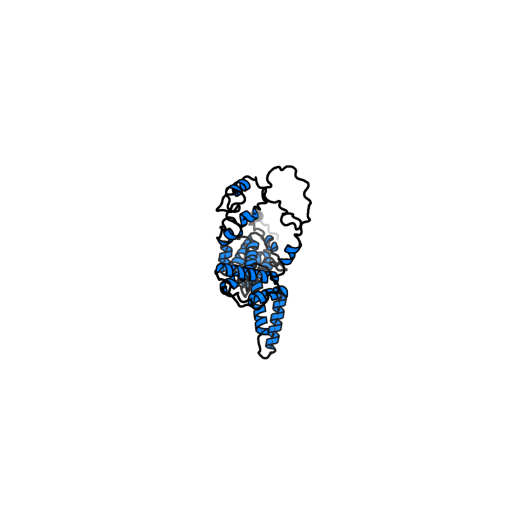 -23.748 43.759 -15.244 1.00 65.31 350 LYS A O 1
ATOM 2793 N N . ARG A 1 351 ? -25.808 42.930 -14.988 1.00 66.31 351 ARG A N 1
ATOM 2794 C CA . ARG A 1 351 ? -26.383 44.151 -14.393 1.00 66.31 351 ARG A CA 1
ATOM 2795 C C . ARG A 1 351 ? -26.326 44.144 -12.868 1.00 66.31 351 ARG A C 1
ATOM 2797 O O . ARG A 1 351 ? -26.594 45.168 -12.252 1.00 66.31 351 ARG A O 1
ATOM 2804 N N . ILE A 1 352 ? -26.023 42.986 -12.288 1.00 65.44 352 ILE A N 1
ATOM 2805 C CA . ILE A 1 352 ? -25.799 42.777 -10.862 1.00 65.44 352 ILE A CA 1
ATOM 2806 C C . ILE A 1 352 ? -24.392 42.202 -10.758 1.00 65.44 352 ILE A C 1
ATOM 2808 O O . ILE A 1 352 ? -24.145 41.096 -11.249 1.00 65.44 352 ILE A O 1
ATOM 2812 N N . ASP A 1 353 ? -23.474 42.985 -10.203 1.00 55.16 353 ASP A N 1
ATOM 2813 C CA . ASP A 1 353 ? -22.078 42.585 -10.078 1.00 55.16 353 ASP A CA 1
ATOM 2814 C C . ASP A 1 353 ? -21.950 41.432 -9.065 1.00 55.16 353 ASP A C 1
ATOM 2816 O O . ASP A 1 353 ? -22.571 41.480 -7.995 1.00 55.16 353 ASP A O 1
ATOM 2820 N N . PRO A 1 354 ? -21.189 40.368 -9.378 1.00 53.91 354 PRO A N 1
ATOM 2821 C CA . PRO A 1 354 ? -20.805 39.387 -8.374 1.00 53.91 354 PRO A CA 1
ATOM 2822 C C . PRO A 1 354 ? -19.887 40.053 -7.334 1.00 53.91 354 PRO A C 1
ATOM 2824 O O . PRO A 1 354 ? -19.130 40.956 -7.695 1.00 53.91 354 PRO A O 1
ATOM 2827 N N . PRO A 1 355 ? -19.941 39.642 -6.055 1.00 49.56 355 PRO A N 1
ATOM 2828 C CA . PRO A 1 355 ? -19.087 40.230 -5.030 1.00 49.56 355 PRO A CA 1
ATOM 2829 C C . PRO A 1 355 ? -17.602 39.989 -5.343 1.00 49.56 355 PRO A C 1
ATOM 2831 O O . PRO A 1 355 ? -17.235 38.949 -5.896 1.00 49.56 355 PRO A O 1
ATOM 2834 N N . ASP A 1 356 ? -16.761 40.966 -4.991 1.00 45.66 356 ASP A N 1
ATOM 2835 C CA . ASP A 1 356 ? -15.308 40.894 -5.155 1.00 45.66 356 ASP A CA 1
ATOM 2836 C C . ASP A 1 356 ? -14.717 39.665 -4.440 1.00 45.66 356 ASP A C 1
ATOM 2838 O O . ASP A 1 356 ? -15.201 39.231 -3.392 1.00 45.66 356 ASP A O 1
ATOM 2842 N N . ALA A 1 357 ? -13.633 39.122 -5.004 1.00 47.41 357 ALA A N 1
ATOM 2843 C CA . ALA A 1 357 ? -12.978 37.875 -4.590 1.00 47.41 357 ALA A CA 1
ATOM 2844 C C . ALA A 1 357 ? -12.391 37.871 -3.157 1.00 47.41 357 ALA A C 1
ATOM 2846 O O . ALA A 1 357 ? -11.891 36.842 -2.712 1.00 47.41 357 ALA A O 1
ATOM 2847 N N . ASP A 1 358 ? -12.502 38.975 -2.414 1.00 46.66 358 ASP A N 1
ATOM 2848 C CA . ASP A 1 358 ? -12.019 39.130 -1.035 1.00 46.66 358 ASP A CA 1
ATOM 2849 C C . ASP A 1 358 ? -13.097 38.826 0.031 1.00 46.66 358 ASP A C 1
ATOM 2851 O O . ASP A 1 358 ? -13.028 39.306 1.165 1.00 46.66 358 ASP A O 1
ATOM 2855 N N . PHE A 1 359 ? -14.111 38.016 -0.292 1.00 44.88 359 PHE A N 1
ATOM 2856 C CA . PHE A 1 359 ? -15.183 37.653 0.650 1.00 44.88 359 PHE A CA 1
ATOM 2857 C C . PHE A 1 359 ?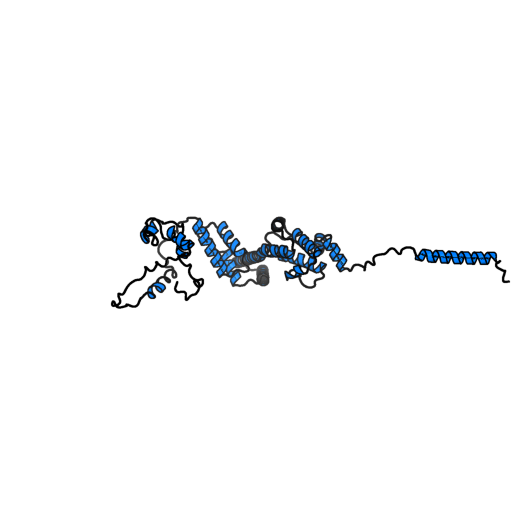 -14.721 36.752 1.815 1.00 44.88 359 PHE A C 1
ATOM 2859 O O . PHE A 1 359 ? -15.420 36.653 2.821 1.00 44.88 359 PHE A O 1
ATOM 2866 N N . GLU A 1 360 ? -13.550 36.114 1.710 1.00 41.44 360 GLU A N 1
ATOM 2867 C CA . GLU A 1 360 ? -12.947 35.326 2.801 1.00 41.44 360 GLU A CA 1
ATOM 2868 C C . GLU A 1 360 ? -12.073 36.172 3.746 1.00 41.44 360 GLU A C 1
ATOM 2870 O O . GLU A 1 360 ? -11.591 35.681 4.772 1.00 41.44 360 GLU A O 1
ATOM 2875 N N . SER A 1 361 ? -11.875 37.459 3.442 1.00 40.31 361 SER A N 1
ATOM 2876 C CA . SER A 1 361 ? -11.144 38.369 4.321 1.00 40.31 361 SER A CA 1
ATOM 2877 C C . SER A 1 361 ? -11.993 38.749 5.535 1.00 40.31 361 SER A C 1
ATOM 2879 O O . SER A 1 361 ? -13.130 39.202 5.405 1.00 40.31 361 SER A O 1
ATOM 2881 N N . LYS A 1 362 ? -11.409 38.629 6.735 1.00 45.22 362 LYS A N 1
ATOM 2882 C CA . LYS A 1 362 ? -12.062 38.961 8.017 1.00 45.22 362 LYS A CA 1
ATOM 2883 C C . LYS A 1 362 ? -12.486 40.432 8.145 1.00 45.22 362 LYS A C 1
ATOM 2885 O O . LYS A 1 362 ? -13.266 40.739 9.041 1.00 45.22 362 LYS A O 1
ATOM 2890 N N . ASP A 1 363 ? -12.012 41.304 7.254 1.00 41.62 363 ASP A N 1
ATOM 2891 C CA . ASP A 1 363 ? -12.349 42.732 7.218 1.00 41.62 363 ASP A CA 1
ATOM 2892 C C . ASP A 1 363 ? -13.273 43.120 6.044 1.00 41.62 363 ASP A C 1
ATOM 2894 O O . ASP A 1 363 ? -13.500 44.310 5.793 1.00 41.62 363 ASP A O 1
ATOM 2898 N N . SER A 1 364 ? -13.831 42.143 5.319 1.00 29.50 364 SER A N 1
ATOM 2899 C CA . SER A 1 364 ? -14.810 42.424 4.268 1.00 29.50 364 SER A CA 1
ATOM 2900 C C . SER A 1 364 ? -16.117 42.951 4.870 1.00 29.50 364 SER A C 1
ATOM 2902 O O . SER A 1 364 ? -16.657 42.397 5.825 1.00 29.50 364 SER A O 1
ATOM 2904 N N . LYS A 1 365 ? -16.630 44.058 4.320 1.00 37.03 365 LYS A N 1
ATOM 2905 C CA . LYS A 1 365 ? -17.891 44.693 4.755 1.00 37.03 365 LYS A CA 1
ATOM 2906 C C . LYS A 1 365 ? -19.126 44.160 4.012 1.00 37.03 365 LYS A C 1
ATOM 2908 O O . LYS A 1 365 ? -20.147 44.852 3.992 1.00 37.03 365 LYS A O 1
ATOM 2913 N N . TYR A 1 366 ? -19.016 42.985 3.390 1.00 34.06 366 TYR A N 1
ATOM 2914 C CA . TYR A 1 366 ? -20.121 42.302 2.714 1.00 34.06 366 TYR A CA 1
ATOM 2915 C C . TYR A 1 366 ? -20.907 41.371 3.638 1.00 34.06 366 TYR A C 1
ATOM 2917 O O . TYR A 1 366 ? -20.276 40.692 4.476 1.00 34.06 366 TYR A O 1
#

Foldseek 3Di:
DPPDPPPVNVVVVVVVVVVVVVVVVVVVPPPPPPPPPPPPDDPLNVLLVVCLVPVQVLLCVQPVVLAAQEQQLLCVVVLQVSLQSSLCVNVVNPDGQVVDLCSLVVDDPSRQQSSLVVNLVRYDVVLNVVLVVVVDRGSSVSVVVCCLSNVLNLVVVLLVLLVVVVVLVVDPDDDDPVSVVSVVVSVVVCVVSVQDPQLSLLSCCLVPPAADPQADRVQLNVQLSVVCSNDDSDGNVRSVVSSVVSNVVRVVVRPDDDDDDDDDDDDPPPPPPVVVVVVPPPDDDDDPDDDDDDDDDDDPPDAPVVLCVCAPVDDDPVNCVVPNQAAPHPRDGNDYCSHDPVNVVCVVVCVDPHDDPCPVPPPDPD

pLDDT: mean 74.76, std 18.81, range [28.42, 96.81]

Secondary structure (DSSP, 8-state):
------HHHHHHHHHHHHHHHHHHHHHTTS---------PPPHHHHHHHHHHH-HHHHHHHH-TT---B-TT-TTHHHHHHHHHHHHHHHTT-SS-STT-GGGGGG--HHHHHHHHHHHHTTB-HHHHHHHHHTT--SHHHHHHHHHHHHTHHHHHHHHHHHHHHHHHHH--SPP-HHHHHHHHHHHHHHHHTT--HHHHHHHHHHHH-PPPTTS-HHHHHHHHHHHHTTSSS--HHHHHHHHHHHHHHHHHHTT-PPP---S----TTTTSSHHHHTTS--PPP--S-------S-------HHHHHHHTTS---HHHHHHH-SB-TTT--BTS-GGG-HHHHHHHHTTSSPPPPTTTTSTT---